Protein AF-A0A850BJJ0-F1 (afdb_monomer)

Mean predicted aligned error: 15.69 Å

Solvent-accessible surface area (backbone atoms only — not comparable to full-atom values): 14796 Å² total; per-residue (Å²): 136,83,90,83,91,86,85,89,81,90,78,84,81,79,76,82,88,73,68,64,68,55,55,54,48,51,52,52,42,46,39,57,31,56,34,57,93,57,35,51,53,42,48,41,36,47,48,54,48,30,56,76,52,70,73,46,56,32,36,38,34,31,29,28,33,33,32,41,42,80,57,24,32,29,34,80,39,42,67,80,48,75,44,66,42,102,82,42,79,92,72,88,53,65,69,51,46,52,38,42,24,52,29,40,44,74,35,54,39,52,59,56,64,56,101,88,40,59,32,33,71,45,98,51,68,41,82,45,70,69,44,32,42,30,35,41,56,80,51,71,69,58,51,60,55,49,73,72,46,95,50,58,33,74,43,45,56,67,98,52,85,47,70,30,88,73,64,60,86,76,70,77,56,69,69,58,44,52,52,48,37,52,49,23,53,51,51,22,58,72,31,53,91,76,36,71,68,61,22,51,50,27,40,48,52,26,31,20,45,42,46,46,54,47,51,52,53,51,53,54,65,67,41,85,85,59,55,68,72,55,46,54,50,52,52,54,52,47,52,55,47,53,50,50,30,37,59,39,19,56,77,73,77,22,65,68,68,79,78,87,129

Radius of gyration: 25.33 Å; Cα contacts (8 Å, |Δi|>4): 355; chains: 1; bounding box: 114×44×51 Å

Foldseek 3Di:
DDDDDDDDDDDPPPDPPPPDVVVVVQLLLCLQQPACVQLVQLLVLLVVVCVVQVNDKKKKWFWKWKQAAPFRQTAPIATPDIGIPPDRDDDDCPSSRVSNRVSSNRGHTAQADDPSGGTHGDPHMDIDGRQIEIEFGQDPVRVVVVVVPPHSYYRYQDNDLQQARDDDVVRDDLVVLVVLLVVLVVQLVVCPPVDPVSNLVSLSSNLNSLSSNLVVLLVVLVDPPDDPVVNVVSVVVSVVSQVVNCVSQVVNVHHHDDDDD

Structure (mmCIF, N/CA/C/O backbone):
data_AF-A0A850BJJ0-F1
#
_entry.id   AF-A0A850BJJ0-F1
#
loop_
_atom_site.group_PDB
_atom_site.id
_atom_site.type_symbol
_atom_site.label_atom_id
_atom_site.label_alt_id
_atom_site.label_comp_id
_atom_site.label_asym_id
_atom_site.label_entity_id
_atom_site.label_seq_id
_atom_site.pdbx_PDB_ins_code
_atom_site.Cartn_x
_atom_site.Cartn_y
_atom_site.Cartn_z
_atom_site.occupancy
_atom_site.B_iso_or_equiv
_atom_site.auth_seq_id
_atom_site.auth_comp_id
_atom_site.auth_asym_id
_atom_site.auth_atom_id
_atom_site.pdbx_PDB_model_num
ATOM 1 N N . MET A 1 1 ? -82.309 29.480 12.210 1.00 36.41 1 MET A N 1
ATOM 2 C CA . MET A 1 1 ? -82.346 28.751 13.496 1.00 36.41 1 MET A CA 1
ATOM 3 C C . MET A 1 1 ? -80.928 28.289 13.823 1.00 36.41 1 MET A C 1
ATOM 5 O O . MET A 1 1 ? -80.338 27.662 12.961 1.00 36.41 1 MET A O 1
ATOM 9 N N . SER A 1 2 ? -80.432 28.672 15.013 1.00 33.62 2 SER A N 1
ATOM 10 C CA . SER A 1 2 ? -79.292 28.138 15.816 1.00 33.62 2 SER A CA 1
ATOM 11 C C . SER A 1 2 ? -77.882 28.074 15.176 1.00 33.62 2 SER A C 1
ATOM 13 O O . SER A 1 2 ? -77.703 27.399 14.176 1.00 33.62 2 SER A O 1
ATOM 15 N N . ARG A 1 3 ? -76.863 28.862 15.604 1.00 39.62 3 ARG A N 1
ATOM 16 C CA . ARG A 1 3 ? -75.940 28.719 16.787 1.00 39.62 3 ARG A CA 1
ATOM 17 C C . ARG A 1 3 ? -75.307 27.309 16.872 1.00 39.62 3 ARG A C 1
ATOM 19 O O . ARG A 1 3 ? -76.068 26.358 16.815 1.00 39.62 3 ARG A O 1
ATOM 26 N N . ALA A 1 4 ? -73.994 27.060 17.015 1.00 37.25 4 ALA A N 1
ATOM 27 C CA . ALA A 1 4 ? -72.893 27.670 17.798 1.00 37.25 4 ALA A CA 1
ATOM 28 C C . ALA A 1 4 ? -71.509 27.214 17.214 1.00 37.25 4 ALA A C 1
ATOM 30 O O . ALA A 1 4 ? -71.454 26.153 16.607 1.00 37.25 4 ALA A O 1
ATOM 31 N N . LEU A 1 5 ? -70.434 28.022 17.145 1.00 43.62 5 LEU A N 1
ATOM 32 C CA . LEU A 1 5 ? -69.403 28.345 18.168 1.00 43.62 5 LEU A CA 1
ATOM 33 C C . LEU A 1 5 ? -68.565 27.139 18.678 1.00 43.62 5 LEU A C 1
ATOM 35 O O . LEU A 1 5 ? -69.093 26.342 19.441 1.00 43.62 5 LEU A O 1
ATOM 39 N N . ALA A 1 6 ? -67.261 27.078 18.334 1.00 42.88 6 ALA A N 1
ATOM 40 C CA . ALA A 1 6 ? -66.116 27.198 19.273 1.00 42.88 6 ALA A CA 1
ATOM 41 C C . ALA A 1 6 ? -64.821 26.411 18.901 1.00 42.88 6 ALA A C 1
ATOM 43 O O . ALA A 1 6 ? -64.826 25.195 18.782 1.00 42.88 6 ALA A O 1
ATOM 44 N N . LEU A 1 7 ? -63.719 27.177 18.843 1.00 39.84 7 LEU A N 1
ATOM 45 C CA . LEU A 1 7 ? -62.369 26.964 19.412 1.00 39.84 7 LEU A CA 1
ATOM 46 C C . LEU A 1 7 ? -61.447 25.772 19.025 1.00 39.84 7 LEU A C 1
ATOM 48 O O . LEU A 1 7 ? -61.628 24.643 19.454 1.00 39.84 7 LEU A O 1
ATOM 52 N N . SER A 1 8 ? -60.316 26.169 18.413 1.00 38.03 8 SER A N 1
ATOM 53 C CA . SER A 1 8 ? -58.918 25.990 18.876 1.00 38.03 8 SER A CA 1
ATOM 54 C C . SER A 1 8 ? -58.261 24.601 18.942 1.00 38.03 8 SER A C 1
ATOM 56 O O . SER A 1 8 ? -58.572 23.813 19.822 1.00 38.03 8 SER A O 1
ATOM 58 N N . ALA A 1 9 ? -57.171 24.421 18.177 1.00 38.38 9 ALA A N 1
ATOM 59 C CA . ALA A 1 9 ? -55.832 24.119 18.719 1.00 38.38 9 ALA A CA 1
ATOM 60 C C . ALA A 1 9 ? -54.756 24.164 17.614 1.00 38.38 9 ALA A C 1
ATOM 62 O O . ALA A 1 9 ? -54.795 23.415 16.642 1.00 38.38 9 ALA A O 1
ATOM 63 N N . VAL A 1 10 ? -53.774 25.048 17.798 1.00 46.28 10 VAL A N 1
ATOM 64 C CA . VAL A 1 10 ? -52.492 25.059 17.085 1.00 46.28 10 VAL A CA 1
ATOM 65 C C . VAL A 1 10 ? -51.628 23.943 17.673 1.00 46.28 10 VAL A C 1
ATOM 67 O O . VAL A 1 10 ? -51.357 23.956 18.871 1.00 46.28 10 VAL A O 1
ATOM 70 N N . ALA A 1 11 ? -51.169 23.006 16.845 1.00 39.94 11 ALA A N 1
ATOM 71 C CA . ALA A 1 11 ? -50.103 22.073 17.197 1.00 39.94 11 ALA A CA 1
ATOM 72 C C . ALA A 1 11 ? -48.906 22.337 16.279 1.00 39.94 11 ALA A C 1
ATOM 74 O O . ALA A 1 11 ? -48.800 21.803 15.176 1.00 39.94 11 ALA A O 1
ATOM 75 N N . SER A 1 12 ? -48.021 23.218 16.739 1.00 41.50 12 SER A N 1
ATOM 76 C CA . SER A 1 12 ? -46.699 23.427 16.162 1.00 41.50 12 SER A CA 1
ATOM 77 C C . SER A 1 12 ? -45.897 22.131 16.287 1.00 41.50 12 SER A C 1
ATOM 79 O O . SER A 1 12 ? -45.424 21.793 17.372 1.00 41.50 12 SER A O 1
ATOM 81 N N . LEU A 1 13 ? -45.735 21.396 15.185 1.00 39.12 13 LEU A N 1
ATOM 82 C CA . LEU A 1 13 ? -44.735 20.336 15.091 1.00 39.12 13 LEU A CA 1
ATOM 83 C C . LEU A 1 13 ? -43.344 20.981 15.085 1.00 39.12 13 LEU A C 1
ATOM 85 O O . LEU A 1 13 ? -42.816 21.375 14.047 1.00 39.12 13 LEU A O 1
ATOM 89 N N . ALA A 1 14 ? -42.753 21.090 16.272 1.00 41.06 14 ALA A N 1
ATOM 90 C CA . ALA A 1 14 ? -41.321 21.270 16.431 1.00 41.06 14 ALA A CA 1
ATOM 91 C C . ALA A 1 14 ? -40.624 19.976 15.980 1.00 41.06 14 ALA A C 1
ATOM 93 O O . ALA A 1 14 ? -40.508 19.010 16.733 1.00 41.06 14 ALA A O 1
ATOM 94 N N . VAL A 1 15 ? -40.196 19.940 14.719 1.00 40.19 15 VAL A N 1
ATOM 95 C CA . VAL A 1 15 ? -39.332 18.880 14.197 1.00 40.19 15 VAL A CA 1
ATOM 96 C C . VAL A 1 15 ? -37.926 19.119 14.746 1.00 40.19 15 VAL A C 1
ATOM 98 O O . VAL A 1 15 ? -37.241 20.060 14.354 1.00 40.19 15 VAL A O 1
ATOM 101 N N . LEU A 1 16 ? -37.510 18.270 15.687 1.00 39.28 16 LEU A N 1
ATOM 102 C CA . LEU A 1 16 ? -36.152 18.190 16.226 1.00 39.28 16 LEU A CA 1
ATOM 103 C C . LEU A 1 16 ? -35.160 17.794 15.117 1.00 39.28 16 LEU A C 1
ATOM 105 O O . LEU A 1 16 ? -34.856 16.622 14.905 1.00 39.28 16 LEU A O 1
ATOM 109 N N . SER A 1 17 ? -34.619 18.782 14.414 1.00 37.34 17 SER A N 1
ATOM 110 C CA . SER A 1 17 ? -33.543 18.630 13.432 1.00 37.34 17 SER A CA 1
ATOM 111 C C . SER A 1 17 ? -32.162 18.578 14.107 1.00 37.34 17 SER A C 1
ATOM 113 O O . SER A 1 17 ? -31.327 19.447 13.874 1.00 37.34 17 SER A O 1
ATOM 115 N N . ILE A 1 18 ? -31.916 17.579 14.966 1.00 43.56 18 ILE A N 1
ATOM 116 C CA . ILE A 1 18 ? -30.620 17.414 15.671 1.00 43.56 18 ILE A CA 1
ATOM 117 C C . ILE A 1 18 ? -29.794 16.217 15.132 1.00 43.56 18 ILE A C 1
ATOM 119 O O . ILE A 1 18 ? -28.596 16.128 15.378 1.00 43.56 18 ILE A O 1
ATOM 123 N N . GLY A 1 19 ? -30.368 15.317 14.322 1.00 47.91 19 GLY A N 1
ATOM 124 C CA . GLY A 1 19 ? -29.720 14.029 14.001 1.00 47.91 19 GLY A CA 1
ATOM 125 C C . GLY A 1 19 ? -28.942 13.900 12.680 1.00 47.91 19 GLY A C 1
ATOM 126 O O . GLY A 1 19 ? -28.116 13.002 12.563 1.00 47.91 19 GLY A O 1
ATOM 127 N N . CYS A 1 20 ? -29.186 14.740 11.669 1.00 49.69 20 CYS A N 1
ATOM 128 C CA . CYS A 1 20 ? -28.624 14.503 10.322 1.00 49.69 20 CYS A CA 1
ATOM 129 C C . CYS A 1 20 ? -27.270 15.192 10.087 1.00 49.69 20 CYS A C 1
ATOM 131 O O . CYS A 1 20 ? -26.387 14.629 9.440 1.00 49.69 20 CYS A O 1
ATOM 133 N N . ALA A 1 21 ? -27.076 16.391 10.644 1.00 48.62 21 ALA A N 1
ATOM 134 C CA . ALA A 1 21 ? -25.832 17.146 10.480 1.00 48.62 21 ALA A CA 1
ATOM 135 C C . ALA A 1 21 ? -24.646 16.485 11.211 1.00 48.62 21 ALA A C 1
ATOM 137 O O . ALA A 1 21 ? -23.512 16.533 10.730 1.00 48.62 21 ALA A O 1
ATOM 138 N N . SER A 1 22 ? -24.907 15.820 12.343 1.00 62.25 22 SER A N 1
ATOM 139 C CA . SER A 1 22 ? -23.890 15.096 13.115 1.00 62.25 22 SER A CA 1
ATOM 140 C C . SER A 1 22 ? -23.390 13.855 12.374 1.00 62.25 22 SER A C 1
ATOM 142 O O . SER A 1 22 ? -22.184 13.656 12.278 1.00 62.25 22 SER A O 1
ATOM 144 N N . GLN A 1 23 ? -24.282 13.071 11.762 1.00 66.69 23 GLN A N 1
ATOM 145 C CA . GLN A 1 23 ? -23.903 11.882 10.990 1.00 66.69 23 GLN A CA 1
ATOM 146 C C . GLN A 1 23 ? -23.096 12.228 9.732 1.00 66.69 23 GLN A C 1
ATOM 148 O O . GLN A 1 23 ? -22.100 11.570 9.441 1.00 66.69 23 GLN A O 1
ATOM 153 N N . GLN A 1 24 ? -23.471 13.293 9.015 1.00 66.12 24 GLN A N 1
ATOM 154 C CA . GLN A 1 24 ? -22.705 13.779 7.861 1.00 66.12 24 GLN A CA 1
ATOM 155 C C . GLN A 1 24 ? -21.314 14.287 8.261 1.00 66.12 24 GLN A C 1
ATOM 157 O O . GLN A 1 24 ? -20.337 14.047 7.553 1.00 66.12 24 GLN A O 1
ATOM 162 N N . THR A 1 25 ? -21.216 14.955 9.413 1.00 69.19 25 THR A N 1
ATOM 163 C CA . THR A 1 25 ? -19.937 15.417 9.967 1.00 69.19 25 THR A CA 1
ATOM 164 C C . THR A 1 25 ? -19.043 14.233 10.335 1.00 69.19 25 THR A C 1
ATOM 166 O O . THR A 1 25 ? -17.908 14.174 9.873 1.00 69.19 25 THR A O 1
ATOM 169 N N . ILE A 1 26 ? -19.577 13.237 11.050 1.00 79.38 26 ILE A N 1
ATOM 170 C CA . ILE A 1 26 ? -18.851 12.009 11.411 1.00 79.38 26 ILE A CA 1
ATOM 171 C C . ILE A 1 26 ? -18.363 11.265 10.161 1.00 79.38 26 ILE A C 1
ATOM 173 O O . ILE A 1 26 ? -17.208 10.850 10.108 1.00 79.38 26 ILE A O 1
ATOM 177 N N . ALA A 1 27 ? -19.207 11.126 9.134 1.00 71.19 27 ALA A N 1
ATOM 178 C CA . ALA A 1 27 ? -18.826 10.471 7.884 1.00 71.19 27 ALA A CA 1
ATOM 179 C C . ALA A 1 27 ? -17.680 11.208 7.171 1.00 71.19 27 ALA A C 1
ATOM 181 O O . ALA A 1 27 ? -16.719 10.581 6.723 1.00 71.19 27 ALA A O 1
ATOM 182 N N . ARG A 1 28 ? -17.748 12.543 7.101 1.00 68.69 28 ARG A N 1
ATOM 183 C CA . ARG A 1 28 ? -16.688 13.378 6.520 1.00 68.69 28 ARG A CA 1
ATOM 184 C C . ARG A 1 28 ? -15.379 13.258 7.299 1.00 68.69 28 ARG A C 1
ATOM 186 O O . ARG A 1 28 ? -14.311 13.170 6.695 1.00 68.69 28 ARG A O 1
ATOM 193 N N . ASP A 1 29 ? -15.449 13.269 8.622 1.00 72.00 29 ASP A N 1
ATOM 194 C CA . ASP A 1 29 ? -14.265 13.212 9.476 1.00 72.00 29 ASP A CA 1
ATOM 195 C C . ASP A 1 29 ? -13.608 11.825 9.403 1.00 72.00 29 ASP A C 1
ATOM 197 O O . ASP A 1 29 ? -12.386 11.729 9.283 1.00 72.00 29 ASP A O 1
ATOM 201 N N . LEU A 1 30 ? -14.413 10.758 9.325 1.00 78.25 30 LEU A N 1
ATOM 202 C CA . LEU A 1 30 ? -13.938 9.401 9.059 1.00 78.25 30 LEU A CA 1
ATOM 203 C C . LEU A 1 30 ? -13.229 9.301 7.703 1.00 78.25 30 LEU A C 1
ATOM 205 O O . LEU A 1 30 ? -12.127 8.768 7.630 1.00 78.25 30 LEU A O 1
ATOM 209 N N . VAL A 1 31 ? -13.820 9.842 6.632 1.00 70.25 31 VAL A N 1
ATOM 210 C CA . VAL A 1 31 ? -13.185 9.904 5.300 1.00 70.25 31 VAL A CA 1
ATOM 211 C C . VAL A 1 31 ? -11.843 10.635 5.351 1.00 70.25 31 VAL A C 1
ATOM 213 O O . VAL A 1 31 ? -10.855 10.188 4.769 1.00 70.25 31 VAL A O 1
ATOM 216 N N . ASN A 1 32 ? -11.776 11.744 6.085 1.00 64.50 32 ASN A N 1
ATOM 217 C CA . ASN A 1 32 ? -10.543 12.508 6.225 1.00 64.50 32 ASN A CA 1
ATOM 218 C C . ASN A 1 32 ? -9.461 11.784 7.032 1.00 64.50 32 ASN A C 1
ATOM 220 O O . ASN A 1 32 ? -8.280 12.022 6.778 1.00 64.50 32 ASN A O 1
ATOM 224 N N . ALA A 1 33 ? -9.838 10.928 7.978 1.00 70.31 33 ALA A N 1
ATOM 225 C CA . ALA A 1 33 ? -8.898 10.135 8.761 1.00 70.31 33 ALA A CA 1
ATOM 226 C C . ALA A 1 33 ? -8.471 8.843 8.047 1.00 70.31 33 ALA A C 1
ATOM 228 O O . ALA A 1 33 ? -7.318 8.437 8.157 1.00 70.31 33 ALA A O 1
ATOM 229 N N . ALA A 1 34 ? -9.352 8.236 7.251 1.00 70.19 34 ALA A N 1
ATOM 230 C CA . ALA A 1 34 ? -9.123 6.998 6.503 1.00 70.19 34 ALA A CA 1
ATOM 231 C C . ALA A 1 34 ? -8.418 7.226 5.146 1.00 70.19 34 ALA A C 1
ATOM 233 O O . ALA A 1 34 ? -8.699 6.562 4.150 1.00 70.19 34 ALA A O 1
ATOM 234 N N . ARG A 1 35 ? -7.493 8.190 5.085 1.00 65.75 35 ARG A N 1
ATOM 235 C CA . ARG A 1 35 ? -6.699 8.478 3.877 1.00 65.75 35 ARG A CA 1
ATOM 236 C C . ARG A 1 35 ? -5.787 7.294 3.526 1.00 65.75 35 ARG A C 1
ATOM 238 O O . ARG A 1 35 ? -5.383 6.571 4.433 1.00 65.75 35 ARG A O 1
ATOM 245 N N . PRO A 1 36 ? -5.349 7.146 2.260 1.00 66.06 36 PRO A N 1
ATOM 246 C CA . PRO A 1 36 ? -4.456 6.053 1.856 1.00 66.06 36 PRO A CA 1
ATOM 247 C C . PRO A 1 36 ? -3.206 5.910 2.742 1.00 66.06 36 PRO A C 1
ATOM 249 O O . PRO A 1 36 ? -2.836 4.808 3.127 1.00 66.06 36 PRO A O 1
ATOM 252 N N . SER A 1 37 ? -2.599 7.029 3.156 1.00 59.34 37 SER A N 1
ATOM 253 C CA . SER A 1 37 ? -1.435 7.054 4.058 1.00 59.34 37 SER A CA 1
ATOM 254 C C . SER A 1 37 ? -1.712 6.547 5.482 1.00 59.34 37 SER A C 1
ATOM 256 O O . SER A 1 37 ? -0.775 6.356 6.253 1.00 59.34 37 SER A O 1
ATOM 258 N N . ARG A 1 38 ? -2.983 6.356 5.847 1.00 70.50 38 ARG A N 1
ATOM 259 C CA . ARG A 1 38 ? -3.462 5.824 7.133 1.00 70.50 38 ARG A CA 1
ATOM 260 C C . ARG A 1 38 ? -4.053 4.426 7.017 1.00 70.50 38 ARG A C 1
ATOM 262 O O . ARG A 1 38 ? -4.403 3.845 8.035 1.00 70.50 38 ARG A O 1
ATOM 269 N N . LEU A 1 39 ? -4.138 3.894 5.798 1.00 75.12 39 LEU A N 1
ATOM 270 C CA . LEU A 1 39 ? -4.611 2.546 5.499 1.00 75.12 39 LEU A CA 1
ATOM 271 C C . LEU A 1 39 ? -3.524 1.726 4.772 1.00 75.12 39 LEU A C 1
ATOM 273 O O . LEU A 1 39 ? -3.817 1.123 3.737 1.00 75.12 39 LEU A O 1
ATOM 277 N N . PRO A 1 40 ? -2.266 1.695 5.259 1.00 69.56 40 PRO A N 1
ATOM 278 C CA . PRO A 1 40 ? -1.157 1.089 4.520 1.00 69.56 40 PRO A CA 1
ATOM 279 C C . PRO A 1 40 ? -1.382 -0.399 4.229 1.00 69.56 40 PRO A C 1
ATOM 281 O O . PRO A 1 40 ? -1.059 -0.858 3.140 1.00 69.56 40 PRO A O 1
ATOM 284 N N . LEU A 1 41 ? -2.010 -1.135 5.151 1.00 77.06 41 LEU A N 1
ATOM 285 C CA . LEU A 1 41 ? -2.313 -2.557 4.971 1.00 77.06 41 LEU A CA 1
ATOM 286 C C . LEU A 1 41 ? -3.347 -2.791 3.859 1.00 77.06 41 LEU A C 1
ATOM 288 O O . LEU A 1 41 ? -3.210 -3.712 3.058 1.00 77.06 41 LEU A O 1
ATOM 292 N N . VAL A 1 42 ? -4.358 -1.921 3.757 1.00 81.81 42 VAL A N 1
ATOM 293 C CA . VAL A 1 42 ? -5.379 -2.001 2.699 1.00 81.81 42 VAL A CA 1
ATOM 294 C C . VAL A 1 42 ? -4.770 -1.645 1.342 1.00 81.81 42 VAL A C 1
ATOM 296 O O . VAL A 1 42 ? -5.088 -2.275 0.334 1.00 81.81 42 VAL A O 1
ATOM 299 N N . VAL A 1 43 ? -3.858 -0.668 1.315 1.00 74.94 43 VAL A N 1
ATOM 300 C CA . VAL A 1 43 ? -3.074 -0.340 0.117 1.00 74.94 43 VAL A CA 1
ATOM 301 C C . VAL A 1 43 ? -2.195 -1.525 -0.293 1.00 74.94 43 VAL A C 1
ATOM 303 O O . VAL A 1 43 ? -2.186 -1.872 -1.467 1.00 74.94 43 VAL A O 1
ATOM 306 N N . ALA A 1 44 ? -1.543 -2.213 0.647 1.00 69.56 44 ALA A N 1
ATOM 307 C CA . ALA A 1 44 ? -0.740 -3.398 0.344 1.00 69.56 44 ALA A CA 1
ATOM 308 C C . ALA A 1 44 ? -1.582 -4.549 -0.240 1.00 69.56 44 ALA A C 1
ATOM 310 O O . ALA A 1 44 ? -1.143 -5.232 -1.166 1.00 69.56 44 ALA A O 1
ATOM 311 N N . CYS A 1 45 ? -2.810 -4.752 0.253 1.00 81.69 45 CYS A N 1
ATOM 312 C CA . CYS A 1 45 ? -3.753 -5.698 -0.352 1.00 81.69 45 CYS A CA 1
ATOM 313 C C . CYS A 1 45 ? -4.070 -5.340 -1.803 1.00 81.69 45 CYS A C 1
ATOM 315 O O . CYS A 1 45 ? -4.101 -6.218 -2.663 1.00 81.69 45 CYS A O 1
ATOM 317 N N . TRP A 1 46 ? -4.291 -4.051 -2.069 1.00 81.25 46 TRP A N 1
ATOM 318 C CA . TRP A 1 46 ? -4.547 -3.566 -3.415 1.00 81.25 46 TRP A CA 1
ATOM 319 C C . TRP A 1 46 ? -3.349 -3.757 -4.337 1.00 81.25 46 TRP A C 1
ATOM 321 O O . TRP A 1 46 ? -3.511 -4.257 -5.439 1.00 81.25 46 TRP A O 1
ATOM 331 N N . GLU A 1 47 ? -2.147 -3.408 -3.890 1.00 70.06 47 GLU A N 1
ATOM 332 C CA . GLU A 1 47 ? -0.933 -3.529 -4.698 1.00 70.06 47 GLU A CA 1
ATOM 333 C C . GLU A 1 47 ? -0.657 -4.993 -5.086 1.00 70.06 47 GLU A C 1
ATOM 335 O O . GLU A 1 47 ? -0.349 -5.263 -6.247 1.00 70.06 47 GLU A O 1
ATOM 340 N N . LYS A 1 48 ? -0.867 -5.943 -4.160 1.00 73.44 48 LYS A N 1
ATOM 341 C CA . LYS A 1 48 ? -0.777 -7.388 -4.442 1.00 73.44 48 LYS A CA 1
ATOM 342 C C . LYS A 1 48 ? -1.796 -7.841 -5.486 1.00 73.44 48 LYS A C 1
ATOM 344 O O . LYS A 1 48 ? -1.437 -8.575 -6.405 1.00 73.44 48 LYS A O 1
ATOM 349 N N . GLU A 1 49 ? -3.051 -7.415 -5.351 1.00 80.75 49 GLU A N 1
ATOM 350 C CA . GLU A 1 49 ? -4.093 -7.752 -6.327 1.00 80.75 49 GLU A CA 1
ATOM 351 C C . GLU A 1 49 ? -3.791 -7.125 -7.690 1.00 80.75 49 GLU A C 1
ATOM 353 O O . GLU A 1 49 ? -3.847 -7.799 -8.714 1.00 80.75 49 GLU A O 1
ATOM 358 N N . PHE A 1 50 ? -3.390 -5.857 -7.705 1.00 75.12 50 PHE A N 1
ATOM 359 C CA . PHE A 1 50 ? -3.066 -5.120 -8.918 1.00 75.12 50 PHE A CA 1
ATOM 360 C C . PHE A 1 50 ? -1.895 -5.756 -9.674 1.00 75.12 50 PHE A C 1
ATOM 362 O O . PHE A 1 50 ? -1.957 -5.903 -10.894 1.00 75.12 50 PHE A O 1
ATOM 369 N N . GLU A 1 51 ? -0.847 -6.197 -8.972 1.00 67.38 51 GLU A N 1
ATOM 370 C CA . GLU A 1 51 ? 0.252 -6.956 -9.574 1.00 67.38 51 GLU A CA 1
ATOM 371 C C . GLU A 1 51 ? -0.227 -8.307 -10.118 1.00 67.38 51 GLU A C 1
ATOM 373 O O . GLU A 1 51 ? 0.061 -8.644 -11.272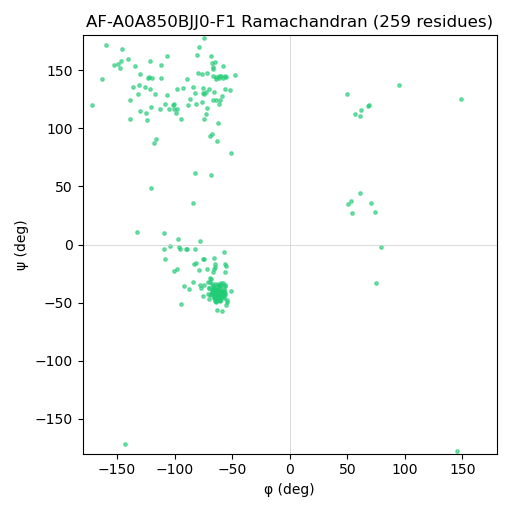 1.00 67.38 51 GLU A O 1
ATOM 378 N N . ALA A 1 52 ? -1.000 -9.058 -9.328 1.00 73.31 52 ALA A N 1
ATOM 379 C CA . ALA A 1 52 ? -1.551 -10.342 -9.747 1.00 73.31 52 ALA A CA 1
ATOM 380 C C . ALA A 1 52 ? -2.449 -10.198 -10.986 1.00 73.31 52 ALA A C 1
ATOM 382 O O . ALA A 1 52 ? -2.480 -11.106 -11.823 1.00 73.31 52 ALA A O 1
ATOM 383 N N . ALA A 1 53 ? -3.146 -9.068 -11.122 1.00 71.00 53 ALA A N 1
ATOM 384 C CA . ALA A 1 53 ? -3.990 -8.685 -12.250 1.00 71.00 53 ALA A CA 1
ATOM 385 C C . ALA A 1 53 ? -3.213 -8.169 -13.476 1.00 71.00 53 ALA A C 1
ATOM 387 O O . ALA A 1 53 ? -3.821 -7.792 -14.474 1.00 71.00 53 ALA A O 1
ATOM 388 N N . GLY A 1 54 ? -1.876 -8.164 -13.446 1.00 63.47 54 GLY A N 1
ATOM 389 C CA . GLY A 1 54 ? -1.071 -7.664 -14.561 1.00 63.47 54 GLY A CA 1
ATOM 390 C C . GLY A 1 54 ? -1.083 -6.137 -14.676 1.00 63.47 54 GLY A C 1
ATOM 391 O O . GLY A 1 54 ? -0.856 -5.596 -15.760 1.00 63.47 54 GLY A O 1
ATOM 392 N N . PHE A 1 55 ? -1.282 -5.435 -13.556 1.00 62.12 55 PHE A N 1
ATOM 393 C CA . PHE A 1 55 ? -1.368 -3.973 -13.470 1.00 62.12 55 PHE A CA 1
ATOM 394 C C . PHE A 1 55 ? -2.532 -3.430 -14.301 1.00 62.12 55 PHE A C 1
ATOM 396 O O . PHE A 1 55 ? -2.379 -2.483 -15.083 1.00 62.12 55 PHE A O 1
ATOM 403 N N . GLN A 1 56 ? -3.674 -4.102 -14.177 1.00 62.84 56 GLN A N 1
ATOM 404 C CA . GLN A 1 56 ? -4.941 -3.773 -14.811 1.00 62.84 56 GLN A CA 1
ATOM 405 C C . GLN A 1 56 ? -6.084 -4.032 -13.830 1.00 62.84 56 GLN A C 1
ATOM 407 O O . GLN A 1 56 ? -5.937 -4.796 -12.879 1.00 62.84 56 GLN 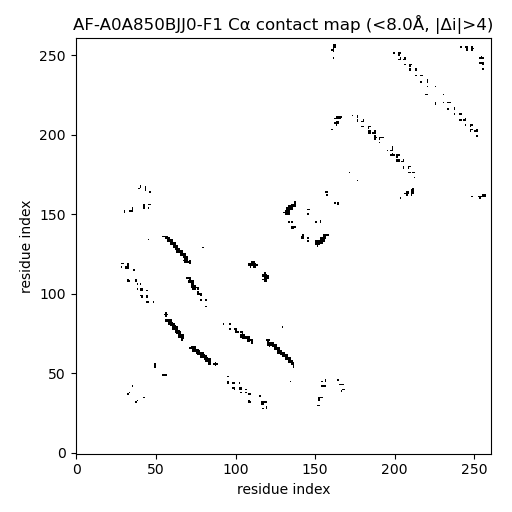A O 1
ATOM 412 N N . GLY A 1 57 ? -7.227 -3.407 -14.101 1.00 68.31 57 GLY A N 1
ATOM 413 C CA . GLY A 1 57 ? -8.423 -3.509 -13.276 1.00 68.31 57 GLY A CA 1
ATOM 414 C C . GLY A 1 57 ? -8.515 -2.367 -12.272 1.00 68.31 57 GLY A C 1
ATOM 415 O O . GLY A 1 57 ? -7.533 -1.976 -11.652 1.00 68.31 57 GLY A O 1
ATOM 416 N N . GLU A 1 58 ? -9.714 -1.815 -12.135 1.00 76.06 58 GLU A N 1
ATOM 417 C CA . GLU A 1 58 ? -10.105 -1.029 -10.970 1.00 76.06 58 GLU A CA 1
ATOM 418 C C . GLU A 1 58 ? -11.156 -1.835 -10.214 1.00 76.06 58 GLU A C 1
ATOM 420 O O . GLU A 1 58 ? -11.886 -2.622 -10.818 1.00 76.06 58 GLU A O 1
ATOM 425 N N . HIS A 1 59 ? -11.294 -1.609 -8.914 1.00 83.44 59 HIS A N 1
ATOM 426 C CA . HIS A 1 59 ? -12.340 -2.250 -8.128 1.00 83.44 59 HIS A CA 1
ATOM 427 C C . HIS A 1 59 ? -13.035 -1.252 -7.218 1.00 83.44 59 HIS A C 1
ATOM 429 O O . HIS A 1 59 ? -12.457 -0.266 -6.780 1.00 83.44 59 HIS A O 1
ATOM 435 N N . THR A 1 60 ? -14.287 -1.516 -6.872 1.00 85.44 60 THR A N 1
ATOM 436 C CA . THR A 1 60 ? -14.944 -0.857 -5.745 1.00 85.44 60 THR A CA 1
ATOM 437 C C . THR A 1 60 ? -15.379 -1.906 -4.743 1.00 85.44 60 THR A C 1
ATOM 439 O O . THR A 1 60 ? -16.201 -2.758 -5.065 1.00 85.44 60 THR A O 1
ATOM 442 N N . ALA A 1 61 ? -14.840 -1.839 -3.528 1.00 89.25 61 ALA A N 1
ATOM 443 C CA . ALA A 1 61 ? -15.267 -2.686 -2.426 1.00 89.25 61 ALA A CA 1
ATOM 444 C C . ALA A 1 61 ? -16.255 -1.945 -1.522 1.00 89.25 61 ALA A C 1
ATOM 446 O O . ALA A 1 61 ? -16.021 -0.799 -1.127 1.00 89.25 61 ALA A O 1
ATOM 447 N N . ALA A 1 62 ? -17.342 -2.622 -1.163 1.00 91.56 62 ALA A N 1
ATOM 448 C CA . ALA A 1 62 ? -18.287 -2.170 -0.151 1.00 91.56 62 ALA A CA 1
ATOM 449 C C . ALA A 1 62 ? -18.018 -2.903 1.165 1.00 91.56 62 ALA A C 1
ATOM 451 O O . ALA A 1 62 ? -18.170 -4.126 1.244 1.00 91.56 62 ALA A O 1
ATOM 452 N N . VAL A 1 63 ? -17.643 -2.166 2.208 1.00 93.62 63 VAL A N 1
ATOM 453 C CA . VAL A 1 63 ? -17.169 -2.724 3.480 1.00 93.62 63 VAL A CA 1
ATOM 454 C C . VAL A 1 63 ? -18.012 -2.228 4.650 1.00 93.62 63 VAL A C 1
ATOM 456 O O . VAL A 1 63 ? -18.454 -1.085 4.681 1.00 93.62 63 VAL A O 1
ATOM 459 N N . SER A 1 64 ? -18.256 -3.088 5.629 1.00 94.88 64 SER A N 1
ATOM 460 C CA . SER A 1 64 ? -18.846 -2.716 6.918 1.00 94.88 64 SER A CA 1
ATOM 461 C C . SER A 1 64 ? -17.882 -3.068 8.040 1.00 94.88 64 SER A C 1
ATOM 463 O O . SER A 1 64 ? -17.206 -4.084 7.940 1.00 94.88 64 SER A O 1
ATOM 465 N N . PHE A 1 65 ? -17.810 -2.256 9.087 1.00 96.31 65 PHE A N 1
ATOM 466 C CA . PHE A 1 65 ? -16.922 -2.471 10.231 1.00 96.31 65 PHE A CA 1
ATOM 467 C C . PHE A 1 65 ? -17.409 -1.681 11.448 1.00 96.31 65 PHE A C 1
ATOM 469 O O . PHE A 1 65 ? -18.317 -0.857 11.347 1.00 96.31 65 PHE A O 1
ATOM 476 N N . GLU A 1 66 ? -16.797 -1.920 12.599 1.00 95.94 66 GLU A N 1
ATOM 477 C CA . GLU A 1 66 ? -16.989 -1.133 13.815 1.00 95.94 66 GLU A CA 1
ATOM 478 C C . GLU A 1 66 ? -15.711 -0.368 14.148 1.00 95.94 66 GLU A C 1
ATOM 480 O O . GLU A 1 66 ? -14.611 -0.882 13.950 1.00 95.94 66 GLU A O 1
ATOM 485 N N . ILE A 1 67 ? -15.858 0.850 14.663 1.00 95.00 67 ILE A N 1
ATOM 486 C CA . ILE A 1 67 ? -14.762 1.636 15.225 1.00 95.00 67 ILE A CA 1
ATOM 487 C C . ILE A 1 67 ? -14.945 1.675 16.736 1.00 95.00 67 ILE A C 1
ATOM 489 O O . ILE A 1 67 ? -15.970 2.148 17.226 1.00 95.00 67 ILE A O 1
ATOM 493 N N . GLU A 1 68 ? -13.951 1.178 17.460 1.00 95.31 68 GLU A N 1
ATOM 494 C CA . GLU A 1 68 ? -13.915 1.204 18.917 1.00 95.31 68 GLU A CA 1
ATOM 495 C C . GLU A 1 68 ? -13.710 2.632 19.439 1.00 95.31 68 GLU A C 1
ATOM 497 O O . GLU A 1 68 ? -12.847 3.382 18.966 1.00 95.31 68 GLU A O 1
ATOM 502 N N . SER A 1 69 ? -14.508 3.011 20.434 1.00 92.38 69 SER A N 1
ATOM 503 C CA . SER A 1 69 ? -14.396 4.305 21.099 1.00 92.38 69 SER A CA 1
ATOM 504 C C . SER A 1 69 ? -13.066 4.464 21.841 1.00 92.38 69 SER A C 1
ATOM 506 O O . SER A 1 69 ? -12.498 3.522 22.387 1.00 92.38 69 SER A O 1
ATOM 508 N N . GLY A 1 70 ? -12.530 5.686 21.842 1.00 87.25 70 GLY A N 1
ATOM 509 C CA . GLY A 1 70 ? -11.272 6.029 22.515 1.00 87.25 70 GLY A CA 1
ATOM 510 C C . GLY A 1 70 ? -9.987 5.545 21.825 1.00 87.25 70 GLY A C 1
ATOM 511 O O . GLY A 1 70 ? -8.988 6.261 21.879 1.00 87.25 70 GLY A O 1
ATOM 512 N N . THR A 1 71 ? -9.996 4.391 21.149 1.00 89.88 71 THR A N 1
ATOM 513 C CA . THR A 1 71 ? -8.821 3.845 20.435 1.00 89.88 71 THR A CA 1
ATOM 514 C C . THR A 1 71 ? -8.868 4.088 18.930 1.00 89.88 71 THR A C 1
ATOM 516 O O . THR A 1 71 ? -7.827 4.064 18.273 1.00 89.88 71 THR A O 1
ATOM 519 N N . SER A 1 72 ? -10.068 4.295 18.379 1.00 91.88 72 SER A N 1
ATOM 520 C CA . SER A 1 72 ? -10.324 4.367 16.939 1.00 91.88 72 SER A CA 1
ATOM 521 C C . SER A 1 72 ? -9.822 3.148 16.162 1.00 91.88 72 SER A C 1
ATOM 523 O O . SER A 1 72 ? -9.512 3.235 14.968 1.00 91.88 72 SER A O 1
ATOM 525 N N . LYS A 1 73 ? -9.750 1.999 16.844 1.00 95.31 73 LYS A N 1
ATOM 526 C CA . LYS A 1 73 ? -9.427 0.710 16.242 1.00 95.31 73 LYS A CA 1
ATOM 527 C C . LYS A 1 73 ? -10.603 0.215 15.412 1.00 95.31 73 LYS A C 1
ATOM 529 O O . LYS A 1 73 ? -11.738 0.194 15.888 1.00 95.31 73 LYS A O 1
ATOM 534 N N . ILE A 1 74 ? -10.325 -0.205 14.183 1.00 95.31 74 ILE A N 1
ATOM 535 C CA . ILE A 1 74 ? -11.306 -0.842 13.309 1.00 95.31 74 ILE A CA 1
ATOM 536 C C . ILE A 1 74 ? -11.376 -2.336 13.653 1.00 95.31 74 ILE A C 1
ATOM 538 O O . ILE A 1 74 ? -10.356 -2.995 13.850 1.00 95.31 74 ILE A O 1
ATOM 542 N N . ARG A 1 75 ? -12.590 -2.881 13.742 1.00 95.38 75 ARG A N 1
ATOM 543 C CA . ARG A 1 75 ? -12.847 -4.297 14.038 1.00 95.38 75 ARG A CA 1
ATOM 544 C C . ARG A 1 75 ? -14.083 -4.812 13.302 1.00 95.38 75 ARG A C 1
ATOM 546 O O . ARG A 1 75 ? -14.874 -4.032 12.772 1.00 95.38 75 ARG A O 1
ATOM 553 N N . ALA A 1 76 ? -14.259 -6.133 13.304 1.00 96.06 76 ALA A N 1
ATOM 554 C CA . ALA A 1 76 ? -15.372 -6.825 12.652 1.00 96.06 76 ALA A CA 1
ATOM 555 C C . ALA A 1 76 ? -15.574 -6.411 11.177 1.00 96.06 76 ALA A C 1
ATOM 557 O O . ALA A 1 76 ? -16.704 -6.329 10.689 1.00 96.06 76 ALA A O 1
ATOM 558 N N . ALA A 1 77 ? -14.476 -6.128 10.468 1.00 96.56 77 ALA A N 1
ATOM 559 C CA . ALA A 1 77 ? -14.520 -5.715 9.078 1.00 96.56 77 ALA A CA 1
ATOM 560 C C . ALA A 1 77 ? -15.041 -6.841 8.178 1.00 96.56 77 ALA A C 1
ATOM 562 O O . ALA A 1 77 ? -14.584 -7.984 8.247 1.00 96.56 77 ALA A O 1
ATOM 563 N N . LYS A 1 78 ? -16.002 -6.501 7.319 1.00 97.50 78 LYS A N 1
ATOM 564 C CA . LYS A 1 78 ? -16.627 -7.415 6.369 1.00 97.50 78 LYS A CA 1
ATOM 565 C C . LYS A 1 78 ? -16.831 -6.752 5.021 1.00 97.50 78 LYS A C 1
ATOM 567 O O . LYS A 1 78 ? -17.516 -5.734 4.917 1.00 97.50 78 LYS A O 1
ATOM 572 N N . VAL A 1 79 ? -16.296 -7.369 3.977 1.00 96.12 79 VAL A N 1
ATOM 573 C CA . VAL A 1 79 ? -16.500 -6.946 2.595 1.00 96.12 79 VAL A CA 1
ATOM 574 C C . VAL A 1 79 ? -17.762 -7.629 2.065 1.00 96.12 79 VAL A C 1
ATOM 576 O O . VAL A 1 79 ? -17.883 -8.856 2.033 1.00 96.12 79 VAL A O 1
ATOM 579 N N . SER A 1 80 ? -18.733 -6.819 1.664 1.00 92.75 80 SER A N 1
ATOM 580 C CA . SER A 1 80 ? -20.023 -7.273 1.135 1.00 92.75 80 SER A CA 1
ATOM 581 C C . SER A 1 80 ? -19.981 -7.519 -0.374 1.00 92.75 80 SER A C 1
ATOM 583 O O . SER A 1 80 ? -20.522 -8.520 -0.835 1.00 92.75 80 SER A O 1
ATOM 585 N N . SER A 1 81 ? -19.267 -6.679 -1.124 1.00 91.94 81 SER A N 1
ATOM 586 C CA . SER A 1 81 ? -19.048 -6.839 -2.563 1.00 91.94 81 SER A CA 1
ATOM 587 C C . SER A 1 81 ? -17.698 -6.262 -2.984 1.00 91.94 81 SER A C 1
ATOM 589 O O . SER A 1 81 ? -17.159 -5.379 -2.312 1.00 91.94 81 SER A O 1
ATOM 591 N N . ILE A 1 82 ? -17.169 -6.776 -4.097 1.00 90.19 82 ILE A N 1
ATOM 592 C CA . ILE A 1 82 ? -16.069 -6.181 -4.859 1.00 90.19 82 ILE A CA 1
ATOM 593 C C . ILE A 1 82 ? -16.518 -6.149 -6.316 1.00 90.19 82 ILE A C 1
ATOM 595 O O . ILE A 1 82 ? -16.742 -7.192 -6.922 1.00 90.19 82 ILE A O 1
ATOM 599 N N . GLU A 1 83 ? -16.682 -4.949 -6.857 1.00 86.44 83 GLU A N 1
ATOM 600 C CA . GLU A 1 83 ? -17.130 -4.725 -8.229 1.00 86.44 83 GLU A CA 1
ATOM 601 C C . GLU A 1 83 ? -15.933 -4.303 -9.086 1.00 86.44 83 GLU A C 1
ATOM 603 O O . GLU A 1 83 ? -15.352 -3.254 -8.798 1.00 86.44 83 GLU A O 1
ATOM 608 N N . PRO A 1 84 ? -15.529 -5.079 -10.106 1.00 78.62 84 PRO A N 1
ATOM 609 C CA . PRO A 1 84 ? -14.528 -4.628 -11.066 1.00 78.62 84 PRO A CA 1
ATOM 610 C C . PRO A 1 84 ? -15.044 -3.460 -11.925 1.00 78.62 84 PRO A C 1
ATOM 612 O O . PRO A 1 84 ? -16.245 -3.340 -12.183 1.00 78.62 84 PRO A O 1
ATOM 615 N N . SER A 1 85 ? -14.143 -2.605 -12.412 1.00 68.94 85 SER A N 1
ATOM 616 C CA . SER A 1 85 ? -14.450 -1.684 -13.511 1.00 68.94 85 SER A CA 1
ATOM 617 C C . SER A 1 85 ? -14.649 -2.444 -14.822 1.00 68.94 85 SER A C 1
ATOM 619 O O . SER A 1 85 ? -14.281 -3.611 -14.944 1.00 68.94 85 SER A O 1
ATOM 621 N N . ARG A 1 86 ? -15.280 -1.775 -15.797 1.00 59.91 86 ARG A N 1
ATOM 622 C CA . ARG A 1 86 ? -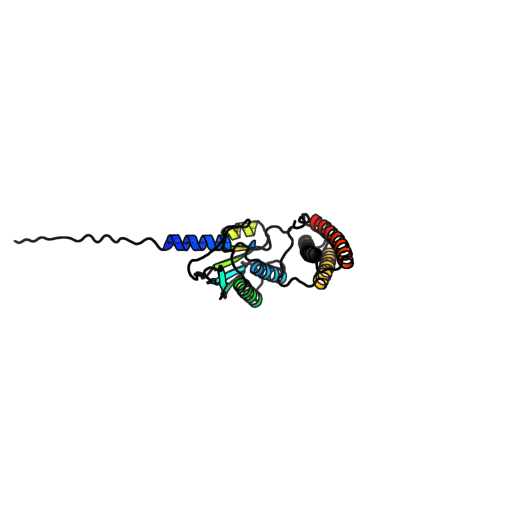15.947 -2.374 -16.969 1.00 59.91 86 ARG A CA 1
ATOM 623 C C . ARG A 1 86 ? -15.093 -3.268 -17.878 1.00 59.91 86 ARG A C 1
ATOM 625 O O . ARG A 1 86 ? -15.679 -3.922 -18.729 1.00 59.91 86 ARG A O 1
ATOM 632 N N . ASP A 1 87 ? -13.787 -3.361 -17.667 1.00 60.84 87 ASP A N 1
ATOM 633 C CA . ASP A 1 87 ? -12.867 -4.074 -18.553 1.00 60.84 87 ASP A CA 1
ATOM 634 C C . ASP A 1 87 ? -11.905 -5.017 -17.802 1.00 60.84 87 ASP A C 1
ATOM 636 O O . ASP A 1 87 ? -10.942 -5.512 -18.387 1.00 60.84 87 ASP A O 1
ATOM 640 N N . ALA A 1 88 ? -12.129 -5.275 -16.505 1.00 63.59 88 ALA A N 1
ATOM 641 C CA . ALA A 1 88 ? -11.281 -6.209 -15.764 1.00 63.59 88 ALA A CA 1
ATOM 642 C C . ALA A 1 88 ? -11.609 -7.670 -16.144 1.00 63.59 88 ALA A C 1
ATOM 644 O O . ALA A 1 88 ? -12.788 -8.037 -16.191 1.00 63.59 88 ALA A O 1
ATOM 645 N N . PRO A 1 89 ? -10.597 -8.524 -16.385 1.00 64.50 89 PRO A N 1
ATOM 646 C CA . PRO A 1 89 ? -10.823 -9.942 -16.639 1.00 64.50 89 PRO A CA 1
ATOM 647 C C . PRO A 1 89 ? -11.479 -10.617 -15.427 1.00 64.50 89 PRO A C 1
ATOM 649 O O . PRO A 1 89 ? -11.179 -10.288 -14.278 1.00 64.50 89 PRO A O 1
ATOM 652 N N . GLU A 1 90 ? -12.357 -11.586 -15.686 1.00 74.69 90 GLU A N 1
ATOM 653 C CA . GLU A 1 90 ? -13.010 -12.367 -14.634 1.00 74.69 90 GLU A CA 1
ATOM 654 C C . GLU A 1 90 ? -11.969 -13.191 -13.862 1.00 74.69 90 GLU A C 1
ATOM 656 O O . GLU A 1 90 ? -11.178 -13.936 -14.448 1.00 74.69 90 GLU A O 1
ATOM 661 N N . ARG A 1 91 ? -11.930 -13.009 -12.538 1.00 76.94 91 ARG A N 1
ATOM 662 C CA . ARG A 1 91 ? -10.933 -13.601 -11.638 1.00 76.94 91 ARG A CA 1
ATOM 663 C C . ARG A 1 91 ? -11.540 -13.908 -10.276 1.00 76.94 91 ARG A C 1
ATOM 665 O O . ARG A 1 91 ? -12.527 -13.295 -9.872 1.00 76.94 91 ARG A O 1
ATOM 672 N N . ASP A 1 92 ? -10.908 -14.826 -9.548 1.00 86.38 92 ASP A N 1
ATOM 673 C CA . ASP A 1 92 ? -11.241 -15.075 -8.148 1.00 86.38 92 ASP A CA 1
ATOM 674 C C . ASP A 1 92 ? -10.735 -13.929 -7.257 1.00 86.38 92 ASP A C 1
ATOM 676 O O . ASP A 1 92 ? -9.532 -13.743 -7.083 1.00 86.38 92 ASP A O 1
ATOM 680 N N . LEU A 1 93 ? -11.675 -13.172 -6.685 1.00 88.94 93 LEU A N 1
ATOM 681 C CA . LEU A 1 93 ? -11.412 -12.048 -5.783 1.00 88.94 93 LEU A CA 1
ATOM 682 C C . LEU A 1 93 ? -11.504 -12.441 -4.297 1.00 88.94 93 LEU A C 1
ATOM 684 O O . LEU A 1 93 ? -11.398 -11.571 -3.429 1.00 88.94 93 LEU A O 1
ATOM 688 N N . ALA A 1 94 ? -11.712 -13.721 -3.962 1.00 91.19 94 ALA A N 1
ATOM 689 C CA . ALA A 1 94 ? -11.772 -14.173 -2.572 1.00 91.19 94 ALA A CA 1
ATOM 690 C C . ALA A 1 94 ? -10.480 -13.883 -1.775 1.00 91.19 94 ALA A C 1
ATOM 692 O O . ALA A 1 94 ? -10.600 -13.419 -0.635 1.00 91.19 94 ALA A O 1
ATOM 693 N N . PRO A 1 95 ? -9.262 -14.055 -2.336 1.00 90.31 95 PRO A N 1
ATOM 694 C CA . PRO A 1 95 ? -8.028 -13.682 -1.642 1.00 90.31 95 PRO A CA 1
ATOM 695 C C . PRO A 1 95 ? -7.949 -12.177 -1.366 1.00 90.31 95 PRO A C 1
ATOM 697 O O . PRO A 1 95 ? -7.612 -11.764 -0.254 1.00 90.31 95 PRO A O 1
ATOM 700 N N . PHE A 1 96 ? -8.328 -11.351 -2.346 1.00 90.38 96 PHE A N 1
ATOM 701 C CA . PHE A 1 96 ? -8.337 -9.897 -2.198 1.00 90.38 96 PHE A CA 1
ATOM 702 C C . PHE A 1 96 ? -9.340 -9.448 -1.130 1.00 90.38 96 PHE A C 1
ATOM 704 O O . PHE A 1 96 ? -9.015 -8.651 -0.249 1.00 90.38 96 PHE A O 1
ATOM 711 N N . LYS A 1 97 ? -10.537 -10.042 -1.142 1.00 94.50 97 LYS A N 1
ATOM 712 C CA . LYS A 1 97 ? -11.569 -9.839 -0.124 1.00 94.50 97 LYS A CA 1
ATOM 713 C C . LYS A 1 97 ? -11.054 -10.133 1.284 1.00 94.50 97 LYS A C 1
ATOM 715 O O . LYS A 1 97 ? -11.208 -9.294 2.170 1.00 94.50 97 LYS A O 1
ATOM 720 N N . ALA A 1 98 ? -10.456 -11.307 1.486 1.00 94.31 98 ALA A N 1
ATOM 721 C CA . ALA A 1 98 ? -9.924 -11.713 2.783 1.00 94.31 98 ALA A CA 1
ATOM 722 C C . ALA A 1 98 ? -8.817 -10.762 3.261 1.00 94.31 98 ALA A C 1
ATOM 724 O O . ALA A 1 98 ? -8.806 -10.378 4.428 1.00 94.31 98 ALA A O 1
ATOM 725 N N . CYS A 1 99 ? -7.950 -10.318 2.346 1.00 91.44 99 CYS A N 1
ATOM 726 C CA . CYS A 1 99 ? -6.899 -9.354 2.654 1.00 91.44 99 CYS A CA 1
ATOM 727 C C . CYS A 1 99 ? -7.474 -8.017 3.149 1.00 91.44 99 CYS A C 1
ATOM 729 O O . CYS A 1 99 ? -7.032 -7.513 4.176 1.00 91.44 99 CYS A O 1
ATOM 731 N N . ILE A 1 100 ? -8.490 -7.457 2.474 1.00 93.69 100 ILE A N 1
ATOM 732 C CA . ILE A 1 100 ? -9.125 -6.195 2.903 1.00 93.69 100 ILE A CA 1
ATOM 733 C C . ILE A 1 100 ? -9.744 -6.335 4.302 1.00 93.69 100 ILE A C 1
ATOM 735 O O . ILE A 1 100 ? -9.598 -5.431 5.127 1.00 93.69 100 ILE A O 1
ATOM 739 N N . GLU A 1 101 ? -10.445 -7.443 4.571 1.00 96.81 101 GLU A N 1
ATOM 740 C CA . GLU A 1 101 ? -11.062 -7.698 5.881 1.00 96.81 101 GLU A CA 1
ATOM 741 C C . GLU A 1 101 ? -10.002 -7.753 6.993 1.00 96.81 101 GLU A C 1
ATOM 743 O O . GLU A 1 101 ? -10.141 -7.076 8.012 1.00 96.81 101 GLU A O 1
ATOM 748 N N . ASP A 1 102 ? -8.923 -8.505 6.785 1.00 93.44 102 ASP A N 1
ATOM 749 C CA . ASP A 1 102 ? -7.833 -8.638 7.753 1.00 93.44 102 ASP A CA 1
ATOM 750 C C . ASP A 1 102 ? -7.084 -7.311 7.973 1.00 93.44 102 ASP A C 1
ATOM 752 O O . ASP A 1 102 ? -6.933 -6.854 9.108 1.00 93.44 102 ASP A O 1
ATOM 756 N N . ALA A 1 103 ? -6.728 -6.618 6.888 1.00 90.19 103 ALA A N 1
ATOM 757 C CA . ALA A 1 103 ? -6.051 -5.325 6.929 1.00 90.19 103 ALA A CA 1
ATOM 758 C C . ALA A 1 103 ? -6.834 -4.277 7.733 1.00 90.19 103 ALA A C 1
ATOM 760 O O . ALA A 1 103 ? -6.260 -3.538 8.537 1.00 90.19 103 ALA A O 1
ATOM 761 N N . LEU A 1 104 ? -8.155 -4.214 7.546 1.00 93.31 104 LEU A N 1
ATOM 762 C CA . LEU A 1 104 ? -9.001 -3.296 8.304 1.00 93.31 104 LEU A CA 1
ATOM 763 C C . LEU A 1 104 ? -9.076 -3.682 9.783 1.00 93.31 104 LEU A C 1
ATOM 765 O O . LEU A 1 104 ? -8.962 -2.800 10.622 1.00 93.31 104 LEU A O 1
ATOM 769 N N . ASN A 1 105 ? -9.179 -4.967 10.127 1.00 95.31 105 ASN A N 1
ATOM 770 C CA . ASN A 1 105 ? -9.206 -5.415 11.529 1.00 95.31 105 ASN A CA 1
ATOM 771 C C . ASN A 1 105 ? -7.896 -5.146 12.299 1.00 95.31 105 ASN A C 1
ATOM 773 O O . ASN A 1 105 ? -7.886 -5.136 13.534 1.00 95.31 105 ASN A O 1
ATOM 777 N N . GLN A 1 106 ? -6.794 -4.933 11.581 1.00 88.62 106 GLN A N 1
ATOM 778 C CA . GLN A 1 106 ? -5.489 -4.579 12.143 1.00 88.62 106 GLN A CA 1
ATOM 779 C C . GLN A 1 106 ? -5.226 -3.063 12.154 1.00 88.62 106 GLN A C 1
ATOM 781 O O . GLN A 1 106 ? -4.207 -2.613 12.675 1.00 88.62 106 GLN A O 1
ATOM 786 N N . THR A 1 107 ? -6.138 -2.257 11.605 1.00 89.12 107 THR A N 1
ATOM 787 C CA . THR A 1 107 ? -5.952 -0.812 11.457 1.00 89.12 107 THR A CA 1
ATOM 788 C C . THR A 1 107 ? -6.528 -0.037 12.643 1.00 89.12 107 THR A C 1
ATOM 790 O O . THR A 1 107 ? -7.677 -0.232 13.038 1.00 89.12 107 THR A O 1
ATOM 793 N N . SER A 1 108 ? -5.760 0.934 13.143 1.00 91.06 108 SER A N 1
ATOM 794 C CA . SER A 1 108 ? -6.256 1.987 14.037 1.00 91.06 108 SER A CA 1
ATOM 795 C C . SER A 1 108 ? -6.096 3.350 13.379 1.00 91.06 108 SER A C 1
ATOM 797 O O . SER A 1 108 ? -5.012 3.696 12.903 1.00 91.06 108 SER A O 1
ATOM 799 N N . LEU A 1 109 ? -7.168 4.140 13.363 1.00 88.44 109 LEU A N 1
ATOM 800 C CA . LEU A 1 109 ? -7.100 5.515 12.877 1.00 88.44 109 LEU A CA 1
ATOM 801 C C . LEU A 1 109 ? -6.430 6.411 13.936 1.00 88.44 109 LEU A C 1
ATOM 803 O O . LEU A 1 109 ? -6.613 6.180 15.132 1.00 88.44 109 LEU A O 1
ATOM 807 N N . PRO A 1 110 ? -5.675 7.452 13.537 1.00 84.75 110 PRO A N 1
ATOM 808 C CA . PRO A 1 110 ? -5.096 8.395 14.491 1.00 84.75 110 PRO A CA 1
ATOM 809 C C . PRO A 1 110 ? -6.194 9.055 15.326 1.00 84.75 110 PRO A C 1
ATOM 811 O O . PRO A 1 110 ? -7.124 9.626 14.767 1.00 84.75 110 PRO A O 1
ATOM 814 N N . THR A 1 111 ? -6.083 9.024 16.653 1.00 90.06 111 THR A N 1
ATOM 815 C CA . THR A 1 111 ? -7.074 9.640 17.556 1.00 90.06 111 THR A CA 1
ATOM 816 C C . THR A 1 111 ? -6.913 11.156 17.676 1.00 90.06 111 THR A C 1
ATOM 818 O O . THR A 1 111 ? -7.868 11.860 17.998 1.00 90.06 111 THR A O 1
ATOM 821 N N . ALA A 1 112 ? -5.722 11.671 17.365 1.00 85.94 112 ALA A N 1
ATOM 822 C CA . ALA A 1 112 ? -5.387 13.090 17.349 1.00 85.94 112 ALA A CA 1
ATOM 823 C C . ALA A 1 112 ? -4.897 13.527 15.962 1.00 85.94 112 ALA A C 1
ATOM 825 O O . ALA A 1 112 ? -4.444 12.713 15.155 1.00 85.94 112 ALA A O 1
ATOM 826 N N . ALA A 1 113 ? -4.990 14.828 15.689 1.00 81.25 113 ALA A N 1
ATOM 827 C CA . ALA A 1 113 ? -4.427 15.405 14.476 1.00 81.25 113 ALA A CA 1
ATOM 828 C C . ALA A 1 113 ? -2.893 15.331 14.490 1.00 81.25 113 ALA A C 1
ATOM 830 O O . ALA A 1 113 ? -2.259 15.512 15.529 1.00 81.25 113 ALA A O 1
ATOM 831 N N . ASP A 1 114 ? -2.299 15.126 13.317 1.00 74.56 114 ASP A N 1
ATOM 832 C CA . ASP A 1 114 ? -0.855 15.223 13.117 1.00 74.56 114 ASP A CA 1
ATOM 833 C C . ASP A 1 114 ? -0.535 15.833 11.736 1.00 74.56 114 ASP A C 1
ATOM 835 O O . ASP A 1 114 ? -1.419 16.303 11.014 1.00 74.56 114 ASP A O 1
ATOM 839 N N . LYS A 1 115 ? 0.745 15.819 11.344 1.00 56.00 115 LYS A N 1
ATOM 840 C CA . LYS A 1 115 ? 1.234 16.365 10.064 1.00 56.00 115 LYS A CA 1
ATOM 841 C C . LYS A 1 115 ? 0.555 15.797 8.803 1.00 56.00 115 LYS A C 1
ATOM 843 O O . LYS A 1 115 ? 0.659 16.404 7.743 1.00 56.00 115 LYS A O 1
ATOM 848 N N . ASN A 1 116 ? -0.113 14.649 8.892 1.00 53.19 116 ASN A N 1
ATOM 849 C CA . ASN A 1 116 ? -0.738 13.941 7.775 1.00 53.19 116 ASN A CA 1
ATOM 850 C C . ASN A 1 116 ? -2.274 14.090 7.742 1.00 53.19 116 ASN A C 1
ATOM 852 O O . ASN A 1 116 ? -2.915 13.552 6.833 1.00 53.19 116 ASN A O 1
ATOM 856 N N . GLY A 1 117 ? -2.885 14.803 8.698 1.00 62.34 117 GLY A N 1
ATOM 857 C CA . GLY A 1 117 ? -4.319 15.108 8.681 1.00 62.34 117 GLY A CA 1
ATOM 858 C C . GLY A 1 117 ? -4.989 15.137 10.058 1.00 62.34 117 GLY A C 1
ATOM 859 O O . GLY A 1 117 ? -4.320 14.961 11.079 1.00 62.34 117 GLY A O 1
ATOM 860 N N . PRO A 1 118 ? -6.316 15.363 10.090 1.00 72.94 118 PRO A N 1
ATOM 861 C CA . PRO A 1 118 ? -7.088 15.325 11.325 1.00 72.94 118 PRO A CA 1
ATOM 862 C C . PRO A 1 118 ? -7.122 13.906 11.906 1.00 72.94 118 PRO A C 1
ATOM 864 O O . PRO A 1 118 ? -7.049 12.920 11.170 1.00 72.94 118 PRO A O 1
ATOM 867 N N . GLY A 1 119 ? -7.243 13.826 13.229 1.00 78.94 119 GLY A N 1
ATOM 868 C CA . GLY A 1 119 ? -7.564 12.579 13.909 1.00 78.94 119 GLY A CA 1
ATOM 869 C C . GLY A 1 119 ? -9.056 12.269 13.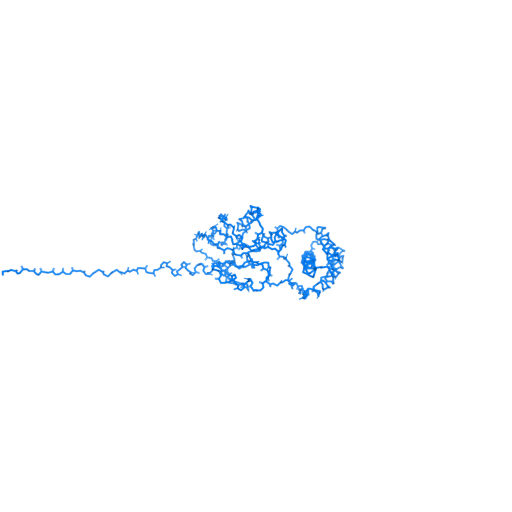828 1.00 78.94 119 GLY A C 1
ATOM 870 O O . GLY A 1 119 ? -9.865 13.113 13.441 1.00 78.94 119 GLY A O 1
ATOM 871 N N . PHE A 1 120 ? -9.413 11.062 14.234 1.00 86.75 120 PHE A N 1
ATOM 872 C CA . PHE A 1 120 ? -10.780 10.603 14.367 1.00 86.75 120 PHE A CA 1
ATOM 873 C C . PHE A 1 120 ? -10.940 9.937 15.721 1.00 86.75 120 PHE A C 1
ATOM 875 O O . PHE A 1 120 ? -10.156 9.064 16.076 1.00 86.75 120 PHE A O 1
ATOM 882 N N . THR A 1 121 ? -11.955 10.340 16.473 1.00 89.69 121 THR A N 1
ATOM 883 C CA . THR A 1 121 ? -12.364 9.681 17.712 1.00 89.69 121 THR A CA 1
ATOM 884 C C . THR A 1 121 ? -13.869 9.814 17.866 1.00 89.69 121 THR A C 1
ATOM 886 O O . THR A 1 121 ? -14.481 10.752 17.351 1.00 89.69 121 THR A O 1
ATOM 889 N N . THR A 1 122 ? -14.469 8.857 18.557 1.00 86.56 122 THR A N 1
ATOM 890 C CA . THR A 1 122 ? -15.905 8.814 18.824 1.00 86.56 122 THR A CA 1
ATOM 891 C C . THR A 1 122 ? -16.126 8.588 20.314 1.00 86.56 122 THR A C 1
ATOM 893 O O . THR A 1 122 ? -15.328 7.929 20.982 1.00 86.56 122 THR A O 1
ATOM 896 N N . SER A 1 123 ? -17.202 9.164 20.851 1.00 86.44 123 SER A N 1
ATOM 897 C CA . SER A 1 123 ? -17.573 9.031 22.266 1.00 86.44 123 SER A CA 1
ATOM 898 C C . SER A 1 123 ? -18.185 7.668 22.609 1.00 86.44 123 SER A C 1
ATOM 900 O O . SER A 1 123 ? -18.344 7.348 23.782 1.00 86.44 123 SER A O 1
ATOM 902 N N . SER A 1 124 ? -18.542 6.882 21.596 1.00 89.25 124 SER A N 1
ATOM 903 C CA . SER A 1 124 ? -19.130 5.547 21.686 1.00 89.25 124 SER A CA 1
ATOM 904 C C . SER A 1 124 ? -18.765 4.761 20.436 1.00 89.25 124 SER A C 1
ATOM 906 O O . SER A 1 124 ? -18.571 5.370 19.383 1.00 89.25 124 SER A O 1
ATOM 908 N N . ASP A 1 125 ? -18.734 3.434 20.537 1.00 91.75 125 ASP A N 1
ATOM 909 C CA . ASP A 1 125 ? -18.447 2.568 19.396 1.00 91.75 125 ASP A CA 1
ATOM 910 C C . ASP A 1 125 ? -19.347 2.909 18.196 1.00 91.75 125 ASP A C 1
ATOM 912 O O . ASP A 1 125 ? -20.561 3.094 18.331 1.00 91.75 125 ASP A O 1
ATOM 916 N N . LEU A 1 126 ? -18.738 3.021 17.016 1.00 92.69 126 LEU A N 1
ATOM 917 C CA . LEU A 1 126 ? -19.408 3.453 15.793 1.00 92.69 126 LEU A CA 1
ATOM 918 C C . LEU A 1 126 ? -19.486 2.304 14.792 1.00 92.69 126 LEU A C 1
ATOM 920 O O . LEU A 1 126 ? -18.470 1.857 14.265 1.00 92.69 126 LEU A O 1
ATOM 924 N N . ALA A 1 127 ? -20.703 1.878 14.463 1.00 93.56 127 ALA A N 1
ATOM 925 C CA . ALA A 1 127 ? -20.937 0.951 13.365 1.00 93.56 127 ALA A CA 1
ATOM 926 C C . ALA A 1 127 ? -20.953 1.700 12.024 1.00 93.56 127 ALA A C 1
ATOM 928 O O . ALA A 1 127 ? -21.792 2.572 11.790 1.00 93.56 127 ALA A O 1
ATOM 929 N N . VAL A 1 128 ? -20.058 1.316 11.119 1.00 90.50 128 VAL A N 1
ATOM 930 C CA . VAL A 1 128 ? -19.965 1.838 9.755 1.00 90.50 128 VAL A CA 1
ATOM 931 C C . VAL A 1 128 ? -20.471 0.771 8.791 1.00 90.50 128 VAL A C 1
ATOM 933 O O . VAL A 1 128 ? -20.050 -0.386 8.826 1.00 90.50 128 VAL A O 1
ATOM 936 N N . ARG A 1 129 ? -21.401 1.150 7.915 1.00 90.81 129 ARG A N 1
ATOM 937 C CA . ARG A 1 129 ? -22.012 0.250 6.930 1.00 90.81 129 ARG A CA 1
ATOM 938 C C . ARG A 1 129 ? -21.794 0.794 5.526 1.00 90.81 129 ARG A C 1
ATOM 940 O O . ARG A 1 129 ? -21.867 2.000 5.320 1.00 90.81 129 ARG A O 1
ATOM 947 N N . ASN A 1 130 ? -21.581 -0.111 4.572 1.00 85.94 130 ASN A N 1
ATOM 948 C CA . ASN A 1 130 ? -21.450 0.204 3.145 1.00 85.94 130 ASN A CA 1
ATOM 949 C C . ASN A 1 130 ? -20.398 1.293 2.829 1.00 85.94 130 ASN A C 1
ATOM 951 O O . ASN A 1 130 ? -20.582 2.145 1.957 1.00 85.94 130 ASN A O 1
ATOM 955 N N . TYR A 1 131 ? -19.287 1.274 3.560 1.00 84.38 131 TYR A N 1
ATOM 956 C CA . TYR A 1 131 ? -18.135 2.122 3.306 1.00 84.38 131 TYR A CA 1
ATOM 957 C C . TYR A 1 131 ? -17.492 1.729 1.977 1.00 84.38 131 TYR A C 1
ATOM 959 O O . TYR A 1 131 ? -17.143 0.568 1.770 1.00 84.38 131 TYR A O 1
ATOM 967 N N . ARG A 1 132 ? -17.348 2.692 1.065 1.00 82.56 132 ARG A N 1
ATOM 968 C CA . ARG A 1 132 ? -16.870 2.430 -0.301 1.00 82.56 132 ARG A CA 1
ATOM 969 C C . ARG A 1 132 ? -15.389 2.748 -0.427 1.00 82.56 132 ARG A C 1
ATOM 971 O O . ARG A 1 132 ? -15.019 3.922 -0.376 1.00 82.56 132 ARG A O 1
ATOM 978 N N . LEU A 1 133 ? -14.592 1.709 -0.644 1.00 81.19 133 LEU A N 1
ATOM 979 C CA . LEU A 1 133 ? -13.185 1.798 -1.017 1.00 81.19 133 LEU A CA 1
ATOM 980 C C . LEU A 1 133 ? -13.085 1.625 -2.528 1.00 81.19 133 LEU A C 1
ATOM 982 O O . LEU A 1 133 ? -13.451 0.572 -3.048 1.00 81.19 133 LEU A O 1
ATOM 986 N N . GLN A 1 134 ? -12.625 2.647 -3.238 1.00 78.56 134 GLN A N 1
ATOM 987 C CA . GLN A 1 134 ? -12.386 2.540 -4.670 1.00 78.56 134 GLN A CA 1
ATOM 988 C C . GLN A 1 134 ? -10.899 2.359 -4.929 1.00 78.56 134 GLN A C 1
ATOM 990 O O . GLN A 1 134 ? -10.099 3.227 -4.602 1.00 78.56 134 GLN A O 1
ATOM 995 N N . PHE A 1 135 ? -10.560 1.245 -5.549 1.00 78.69 135 PHE A N 1
ATOM 996 C CA . PHE A 1 135 ? -9.232 0.887 -5.990 1.00 78.69 135 PHE A CA 1
ATOM 997 C C . PHE A 1 135 ? -9.062 1.304 -7.444 1.00 78.69 135 PHE A C 1
ATOM 999 O O . PHE A 1 135 ? -9.708 0.725 -8.310 1.00 78.69 135 PHE A O 1
ATOM 1006 N N . THR A 1 136 ? -8.277 2.343 -7.710 1.00 69.19 136 THR A N 1
ATOM 1007 C CA . THR A 1 136 ? -8.117 2.896 -9.068 1.00 69.19 136 THR A CA 1
ATOM 1008 C C . THR A 1 136 ? -6.763 2.533 -9.639 1.00 69.19 136 THR A C 1
ATOM 1010 O O . THR A 1 136 ? -5.827 2.258 -8.894 1.00 69.19 136 THR A O 1
ATOM 1013 N N . ASP A 1 137 ? -6.620 2.633 -10.951 1.00 62.16 137 ASP A N 1
ATOM 1014 C CA . ASP A 1 137 ? -5.331 2.507 -11.618 1.00 62.16 137 ASP A CA 1
ATOM 1015 C C . ASP A 1 137 ? -4.444 3.781 -11.413 1.00 62.16 137 ASP A C 1
ATOM 1017 O O . ASP A 1 137 ? -4.839 4.741 -10.722 1.00 62.16 137 ASP A O 1
ATOM 1021 N N . PRO A 1 138 ? -3.199 3.809 -11.936 1.00 48.75 138 PRO A N 1
ATOM 1022 C CA . PRO A 1 138 ? -2.326 4.980 -11.858 1.00 48.75 138 PRO A CA 1
ATOM 1023 C C . PRO A 1 138 ? -2.594 6.055 -12.932 1.00 48.75 138 PRO A C 1
ATOM 1025 O O . PRO A 1 138 ? -1.934 7.098 -12.893 1.00 48.75 138 PRO A O 1
ATOM 1028 N N . LEU A 1 139 ? -3.505 5.848 -13.891 1.00 47.72 139 LEU A N 1
ATOM 1029 C CA . LEU A 1 139 ? -3.726 6.773 -15.005 1.00 47.72 139 LEU A CA 1
ATOM 1030 C C . LEU A 1 139 ? -4.492 8.023 -14.536 1.00 47.72 139 LEU A C 1
ATOM 1032 O O . LEU A 1 139 ? -5.521 7.969 -13.863 1.00 47.72 139 LEU A O 1
ATOM 1036 N N . ALA A 1 140 ? -3.972 9.200 -14.893 1.00 39.59 140 ALA A N 1
ATOM 1037 C CA . ALA A 1 140 ? -4.474 10.485 -14.398 1.00 39.59 140 ALA A CA 1
ATOM 1038 C C . ALA A 1 140 ? -5.935 10.778 -14.802 1.00 39.59 140 ALA A C 1
ATOM 1040 O O . ALA A 1 140 ? -6.679 11.379 -14.022 1.00 39.59 140 ALA A O 1
ATOM 1041 N N . ASP A 1 141 ? -6.358 10.330 -15.987 1.00 42.00 141 ASP A N 1
ATOM 104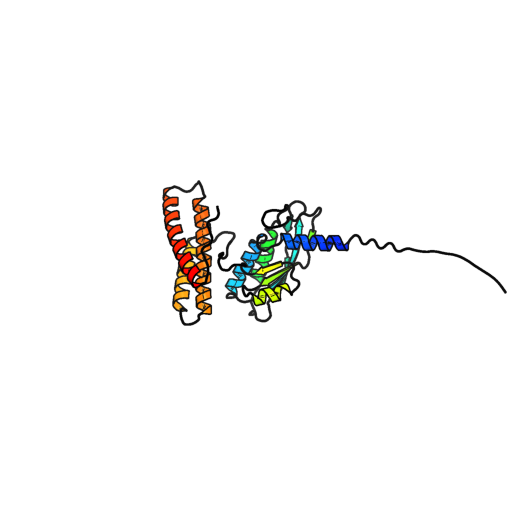2 C CA . ASP A 1 141 ? -7.725 10.524 -16.482 1.00 42.00 141 ASP A CA 1
ATOM 1043 C C . ASP A 1 141 ? -8.743 9.613 -15.783 1.00 42.00 141 ASP A C 1
ATOM 1045 O O . ASP A 1 141 ? -9.859 10.051 -15.498 1.00 42.00 141 ASP A O 1
ATOM 1049 N N . GLU A 1 142 ? -8.353 8.387 -15.431 1.00 46.69 142 GLU A N 1
ATOM 1050 C CA . GLU A 1 142 ? -9.179 7.459 -14.651 1.00 46.69 142 GLU A CA 1
ATOM 1051 C C . GLU A 1 142 ? -9.346 7.964 -13.212 1.00 46.69 142 GLU A C 1
ATOM 1053 O O . GLU A 1 142 ? -10.470 8.068 -12.723 1.00 46.69 142 GLU A O 1
ATOM 1058 N N . ARG A 1 143 ? -8.278 8.471 -12.575 1.00 45.47 143 ARG A N 1
ATOM 1059 C CA . ARG A 1 143 ? -8.362 9.133 -11.254 1.00 45.47 143 ARG A CA 1
ATOM 1060 C C . ARG A 1 143 ? -9.324 10.327 -11.232 1.00 45.47 143 ARG A C 1
ATOM 1062 O O . ARG A 1 143 ? -10.050 10.520 -10.255 1.00 45.47 143 ARG A O 1
ATOM 1069 N N . LYS A 1 144 ? -9.359 11.125 -12.306 1.00 42.00 144 LYS A N 1
ATOM 1070 C CA . LYS A 1 144 ? -10.279 12.268 -12.451 1.00 42.00 144 LYS A CA 1
ATOM 1071 C C . LYS A 1 144 ? -11.735 11.830 -12.663 1.00 42.00 144 LYS A C 1
ATOM 1073 O O . LYS A 1 144 ? -12.646 12.527 -12.226 1.00 42.00 144 LYS A O 1
ATOM 1078 N N . ARG A 1 145 ? -11.974 10.687 -13.316 1.00 46.88 145 ARG A N 1
ATOM 1079 C CA . ARG A 1 145 ? -13.316 10.089 -13.464 1.00 46.88 145 ARG A CA 1
ATOM 1080 C C . ARG A 1 145 ? -13.767 9.374 -12.189 1.00 46.88 145 ARG A C 1
ATOM 1082 O O . ARG A 1 145 ? -14.948 9.412 -11.855 1.00 46.88 145 ARG A O 1
ATOM 1089 N N . ALA A 1 146 ? -12.840 8.753 -11.466 1.00 42.28 146 ALA A N 1
ATOM 1090 C CA . ALA A 1 146 ? -13.077 8.063 -10.206 1.00 42.28 146 ALA A CA 1
ATOM 1091 C C . ALA A 1 146 ? -13.489 9.025 -9.088 1.00 42.28 146 ALA A C 1
ATOM 1093 O O . ALA A 1 146 ? -14.432 8.729 -8.369 1.00 42.28 146 ALA A O 1
ATOM 1094 N N . SER A 1 147 ? -12.888 10.216 -9.001 1.00 40.19 147 SER A N 1
ATOM 1095 C CA . SER A 1 147 ? -13.306 11.241 -8.030 1.00 40.19 147 SER A CA 1
ATOM 1096 C C . SER A 1 147 ? -14.718 11.794 -8.259 1.00 40.19 147 SER A C 1
ATOM 1098 O O . SER A 1 147 ? -15.305 12.362 -7.340 1.00 40.19 147 SER A O 1
ATOM 1100 N N . ALA A 1 148 ? -15.293 11.593 -9.451 1.00 40.84 148 ALA A N 1
ATOM 1101 C CA . ALA A 1 148 ? -16.694 11.898 -9.738 1.00 40.84 148 ALA A CA 1
ATOM 1102 C C . ALA A 1 148 ? -17.661 10.778 -9.299 1.00 40.84 148 ALA A C 1
ATOM 1104 O O . ALA A 1 148 ? -18.865 11.013 -9.182 1.00 40.84 148 ALA A O 1
ATOM 1105 N N . ARG A 1 149 ? -17.158 9.562 -9.040 1.00 47.44 149 ARG A N 1
ATOM 1106 C CA . ARG A 1 149 ? -17.922 8.464 -8.437 1.00 47.44 149 ARG A CA 1
ATOM 1107 C C . ARG A 1 149 ? -17.821 8.646 -6.923 1.00 47.44 149 ARG A C 1
ATOM 1109 O O . ARG A 1 149 ? -16.733 8.779 -6.388 1.00 47.44 149 ARG A O 1
ATOM 1116 N N . GLN A 1 150 ? -18.953 8.713 -6.230 1.00 51.91 150 GLN A N 1
ATOM 1117 C CA . GLN A 1 150 ? -19.066 9.041 -4.799 1.00 51.91 150 GLN A CA 1
ATOM 1118 C C . GLN A 1 150 ? -18.474 7.949 -3.872 1.00 51.91 150 GLN A C 1
ATOM 1120 O O . GLN A 1 150 ? -19.186 7.330 -3.081 1.00 51.91 150 GLN A O 1
ATOM 1125 N N . ALA A 1 151 ? -17.183 7.648 -3.997 1.00 53.56 151 ALA A N 1
ATOM 1126 C CA . ALA A 1 151 ? -16.456 6.764 -3.101 1.00 53.56 151 ALA A CA 1
ATOM 1127 C C . ALA A 1 151 ? -16.063 7.514 -1.825 1.00 53.56 151 ALA A C 1
ATOM 1129 O O . ALA A 1 151 ? -15.789 8.714 -1.848 1.00 53.56 151 ALA A O 1
ATOM 1130 N N . HIS A 1 152 ? -16.026 6.792 -0.705 1.00 56.75 152 HIS A N 1
ATOM 1131 C CA . HIS A 1 152 ? -15.628 7.371 0.574 1.00 56.75 152 HIS A CA 1
ATOM 1132 C C . HIS A 1 152 ? -14.105 7.525 0.631 1.00 56.75 152 HIS A C 1
ATOM 1134 O O . HIS A 1 152 ? -13.611 8.534 1.120 1.00 56.75 152 HIS A O 1
ATOM 1140 N N . VAL A 1 153 ? -13.361 6.561 0.077 1.00 58.81 153 VAL A N 1
ATOM 1141 C CA . VAL A 1 153 ? -11.900 6.628 -0.065 1.00 58.81 153 VAL A CA 1
ATOM 1142 C C . VAL A 1 153 ? -11.497 6.141 -1.446 1.00 58.81 153 VAL A C 1
ATOM 1144 O O . VAL A 1 153 ? -11.978 5.110 -1.916 1.00 58.81 153 VAL A O 1
ATOM 1147 N N . LEU A 1 154 ? -10.580 6.880 -2.068 1.00 53.34 154 LEU A N 1
ATOM 1148 C CA . LEU A 1 154 ? -9.897 6.494 -3.298 1.00 53.34 154 LEU A CA 1
ATOM 1149 C C . LEU A 1 154 ? -8.500 5.965 -2.946 1.00 53.34 154 LEU A C 1
ATOM 1151 O O . LEU A 1 154 ? -7.688 6.683 -2.362 1.00 53.34 154 LEU A O 1
ATOM 1155 N N . LEU A 1 155 ? -8.233 4.719 -3.309 1.00 56.38 155 LEU A N 1
ATOM 1156 C CA . LEU A 1 155 ? -7.005 3.967 -3.089 1.00 56.38 155 LEU A CA 1
ATOM 1157 C C . LEU A 1 155 ? -6.409 3.594 -4.454 1.00 56.38 155 LEU A C 1
ATOM 1159 O O . LEU A 1 155 ? -6.683 2.538 -5.001 1.00 56.38 155 LEU A O 1
ATOM 1163 N N . GLY A 1 156 ? -5.595 4.462 -5.045 1.00 51.78 156 GLY A N 1
ATOM 1164 C CA . GLY A 1 156 ? -4.774 4.054 -6.191 1.00 51.78 156 GLY A CA 1
ATOM 1165 C C . GLY A 1 156 ? -3.511 3.311 -5.734 1.00 51.78 156 GLY A C 1
ATOM 1166 O O . GLY A 1 156 ? -3.102 3.503 -4.582 1.00 51.78 156 GLY A O 1
ATOM 1167 N N . PRO A 1 157 ? -2.806 2.568 -6.619 1.00 49.56 157 PRO A N 1
ATOM 1168 C CA . PRO A 1 157 ? -1.374 2.381 -6.407 1.00 49.56 157 PRO A CA 1
ATOM 1169 C C . PRO A 1 157 ? -0.767 3.786 -6.299 1.00 49.56 157 PRO A C 1
ATOM 1171 O O . PRO A 1 157 ? -1.289 4.733 -6.902 1.00 49.56 157 PRO A O 1
ATOM 1174 N N . ARG A 1 158 ? 0.241 3.963 -5.443 1.00 49.94 158 ARG A N 1
ATOM 1175 C CA . ARG A 1 158 ? 0.574 5.279 -4.863 1.00 49.94 158 ARG A CA 1
ATOM 1176 C C . ARG A 1 158 ? 0.643 6.436 -5.878 1.00 49.94 158 ARG A C 1
ATOM 1178 O O . ARG A 1 158 ? 1.014 6.284 -7.039 1.00 49.94 158 ARG A O 1
ATOM 1185 N N . ALA A 1 159 ? 0.233 7.623 -5.419 1.00 40.66 159 ALA A N 1
ATOM 1186 C CA . ALA A 1 159 ? 0.030 8.824 -6.236 1.00 40.66 159 ALA A CA 1
ATOM 1187 C C . ALA A 1 159 ? 1.269 9.267 -7.039 1.00 40.66 159 ALA A C 1
ATOM 1189 O O . ALA A 1 159 ? 1.109 9.909 -8.076 1.00 40.66 159 ALA A O 1
ATOM 1190 N N . ASP A 1 160 ? 2.463 8.874 -6.589 1.00 55.03 160 ASP A N 1
ATOM 1191 C CA . ASP A 1 160 ? 3.748 9.137 -7.222 1.00 55.03 160 ASP A CA 1
ATOM 1192 C C . ASP A 1 160 ? 4.487 7.814 -7.490 1.00 55.03 160 ASP A C 1
ATOM 1194 O O . ASP A 1 160 ? 5.018 7.178 -6.573 1.00 55.03 160 ASP A O 1
ATOM 1198 N N . ARG A 1 161 ? 4.539 7.415 -8.767 1.00 57.06 161 ARG A N 1
ATOM 1199 C CA . ARG A 1 161 ? 5.294 6.245 -9.256 1.00 57.06 161 ARG A CA 1
ATOM 1200 C C . ARG A 1 161 ? 6.787 6.297 -8.895 1.00 57.06 161 ARG A C 1
ATOM 1202 O O . ARG A 1 161 ? 7.470 5.282 -8.947 1.00 57.06 161 ARG A O 1
ATOM 1209 N N . CYS A 1 162 ? 7.302 7.466 -8.514 1.00 65.88 162 CYS A N 1
ATOM 1210 C CA . CYS A 1 162 ? 8.698 7.670 -8.156 1.00 65.88 162 CYS A CA 1
ATOM 1211 C C . CYS A 1 162 ? 8.991 7.450 -6.667 1.00 65.88 162 CYS A C 1
ATOM 1213 O O . CYS A 1 162 ? 10.147 7.500 -6.257 1.00 65.88 162 CYS A O 1
ATOM 1215 N N . GLN A 1 163 ? 7.971 7.178 -5.847 1.00 61.34 163 GLN A N 1
ATOM 1216 C CA . GLN A 1 163 ? 8.144 6.942 -4.410 1.00 61.34 163 GLN A CA 1
ATOM 1217 C C . GLN A 1 163 ? 8.239 5.460 -4.020 1.00 61.34 163 GLN A C 1
ATOM 1219 O O . GLN A 1 163 ? 8.477 5.192 -2.846 1.00 61.34 163 GLN A O 1
ATOM 1224 N N . GLY A 1 164 ? 8.110 4.518 -4.971 1.00 52.94 164 GLY A N 1
ATOM 1225 C CA . GLY A 1 164 ? 8.406 3.077 -4.814 1.00 52.94 164 GLY A CA 1
ATOM 1226 C C . GLY A 1 164 ? 7.459 2.303 -3.912 1.00 52.94 164 GLY A C 1
ATOM 1227 O O . GLY A 1 164 ? 7.345 2.718 -2.771 1.00 52.94 164 GLY A O 1
ATOM 1228 N N . LEU A 1 165 ? 6.749 1.261 -4.368 1.00 50.66 165 LEU A N 1
ATOM 1229 C CA . LEU A 1 165 ? 5.656 0.533 -3.656 1.00 50.66 165 LEU A CA 1
ATOM 1230 C C . LEU A 1 165 ? 5.966 0.046 -2.211 1.00 50.66 165 LEU A C 1
ATOM 1232 O O . LEU A 1 165 ? 6.216 -1.131 -2.035 1.00 50.66 165 LEU A O 1
ATOM 1236 N N . PHE A 1 166 ? 5.927 0.877 -1.156 1.00 47.84 166 PHE A N 1
ATOM 1237 C CA . PHE A 1 166 ? 6.145 0.426 0.240 1.00 47.84 166 PHE A CA 1
ATOM 1238 C C . PHE A 1 166 ? 5.016 0.822 1.192 1.00 47.84 166 PHE A C 1
ATOM 1240 O O . PHE A 1 166 ? 4.579 1.976 1.147 1.00 47.84 166 PHE A O 1
ATOM 1247 N N . ALA A 1 167 ? 4.540 -0.075 2.075 1.00 40.06 167 ALA A N 1
ATOM 1248 C CA . ALA A 1 167 ? 5.246 -1.195 2.730 1.00 40.06 167 ALA A CA 1
ATOM 1249 C C . ALA A 1 167 ? 4.515 -2.561 2.682 1.00 40.06 167 ALA A C 1
ATOM 1251 O O . ALA A 1 167 ? 3.321 -2.633 2.969 1.00 40.06 167 ALA A O 1
ATOM 1252 N N . TYR A 1 168 ? 5.254 -3.647 2.411 1.00 39.78 168 TYR A N 1
ATOM 1253 C CA . TYR A 1 168 ? 4.828 -5.007 2.762 1.00 39.78 168 TYR A CA 1
ATOM 1254 C C . TYR A 1 168 ? 4.984 -5.207 4.277 1.00 39.78 168 TYR A C 1
ATOM 1256 O O . TYR A 1 168 ? 6.050 -4.923 4.824 1.00 39.78 168 TYR A O 1
ATOM 1264 N N . ASP A 1 169 ? 3.929 -5.684 4.939 1.00 34.84 169 ASP A N 1
ATOM 1265 C CA . ASP A 1 169 ? 3.944 -6.112 6.342 1.00 34.84 169 ASP A CA 1
ATOM 1266 C C . ASP A 1 169 ? 3.434 -7.569 6.426 1.00 34.84 169 ASP A C 1
ATOM 1268 O O . ASP A 1 169 ? 2.279 -7.822 6.059 1.00 34.84 169 ASP A O 1
ATOM 1272 N N . PRO A 1 170 ? 4.285 -8.547 6.797 1.00 38.00 170 PRO A N 1
ATOM 1273 C CA . PRO A 1 170 ? 5.705 -8.382 7.113 1.00 38.00 170 PRO A CA 1
ATOM 1274 C C . PRO A 1 170 ? 6.556 -8.002 5.879 1.00 38.00 170 PRO A C 1
ATOM 1276 O O . PRO A 1 170 ? 6.169 -8.317 4.746 1.00 38.00 170 PRO A O 1
ATOM 1279 N N . PRO A 1 171 ? 7.728 -7.360 6.077 1.00 49.25 171 PRO A N 1
ATOM 1280 C CA . PRO A 1 171 ? 8.666 -7.061 4.995 1.00 49.25 171 PRO A CA 1
ATOM 1281 C C . PRO A 1 171 ? 9.082 -8.322 4.234 1.00 49.25 171 PRO A C 1
ATOM 1283 O O . PRO A 1 171 ? 9.236 -9.394 4.826 1.00 49.25 171 PRO A O 1
ATOM 1286 N N . ARG A 1 172 ? 9.301 -8.203 2.919 1.00 59.66 172 ARG A N 1
ATOM 1287 C CA . ARG A 1 172 ? 9.777 -9.332 2.109 1.00 59.66 172 ARG A CA 1
ATOM 1288 C C . ARG A 1 172 ? 11.238 -9.639 2.424 1.00 59.66 172 ARG A C 1
ATOM 1290 O O . ARG A 1 172 ? 12.024 -8.738 2.706 1.00 59.66 172 ARG A O 1
ATOM 1297 N N . ASP A 1 173 ? 11.602 -10.915 2.337 1.00 73.12 173 ASP A N 1
ATOM 1298 C CA . ASP A 1 173 ? 12.973 -11.374 2.555 1.00 73.12 173 ASP A CA 1
ATOM 1299 C C . ASP A 1 173 ? 13.964 -10.752 1.545 1.00 73.12 173 ASP A C 1
ATOM 1301 O O . ASP A 1 173 ? 13.666 -10.597 0.357 1.00 73.12 173 ASP A O 1
ATOM 1305 N N . LEU A 1 174 ? 15.183 -10.446 2.008 1.00 76.94 174 LEU A N 1
ATOM 1306 C CA . LEU A 1 174 ? 16.215 -9.788 1.202 1.00 76.94 174 LEU A CA 1
ATOM 1307 C C . LEU A 1 174 ? 16.599 -10.594 -0.046 1.00 76.94 174 LEU A C 1
ATOM 1309 O O . LEU A 1 174 ? 16.802 -10.010 -1.111 1.00 76.94 174 LEU A O 1
ATOM 1313 N N . SER A 1 175 ? 16.700 -11.924 0.053 1.00 80.62 175 SER A N 1
ATOM 1314 C CA . SER A 1 175 ? 17.035 -12.783 -1.090 1.00 80.62 175 SER A CA 1
ATOM 1315 C C . SER A 1 175 ? 15.938 -12.760 -2.156 1.00 80.62 175 SER A C 1
ATOM 1317 O O . SER A 1 175 ? 16.242 -12.725 -3.350 1.00 80.62 175 SER A O 1
ATOM 1319 N N . THR A 1 176 ? 14.674 -12.664 -1.733 1.00 75.88 176 THR A N 1
ATOM 1320 C CA . THR A 1 176 ? 13.528 -12.469 -2.634 1.00 75.88 176 THR A CA 1
ATOM 1321 C C . THR A 1 176 ? 13.662 -11.150 -3.390 1.00 75.88 176 THR A C 1
ATOM 1323 O O . THR A 1 176 ? 13.598 -11.138 -4.621 1.00 75.88 176 THR A O 1
ATOM 1326 N N . LEU A 1 177 ? 13.963 -10.056 -2.682 1.00 79.81 177 LEU A N 1
ATOM 1327 C CA . LEU A 1 177 ? 14.150 -8.739 -3.295 1.00 79.81 177 LEU A CA 1
ATOM 1328 C C . LEU A 1 177 ? 15.306 -8.724 -4.307 1.00 79.81 177 LEU A C 1
ATOM 1330 O O . LEU A 1 177 ? 15.158 -8.184 -5.404 1.00 79.81 177 LEU A O 1
ATOM 1334 N N . TYR A 1 178 ? 16.444 -9.356 -4.001 1.00 86.81 178 TYR A N 1
ATOM 1335 C CA . TYR A 1 178 ? 17.555 -9.465 -4.957 1.00 86.81 178 TYR A CA 1
ATOM 1336 C C . TYR A 1 178 ? 17.173 -10.235 -6.222 1.00 86.81 178 TYR A C 1
ATOM 1338 O O . TYR A 1 178 ? 17.495 -9.795 -7.331 1.00 86.81 178 TYR A O 1
ATOM 1346 N N . ASN A 1 179 ? 16.481 -11.364 -6.063 1.00 84.88 179 ASN A N 1
ATOM 1347 C CA . ASN A 1 179 ? 16.046 -12.190 -7.184 1.00 84.88 179 ASN A CA 1
ATOM 1348 C C . ASN A 1 179 ? 15.048 -11.441 -8.073 1.00 84.88 179 ASN A C 1
ATOM 1350 O O . ASN A 1 179 ? 15.169 -11.470 -9.297 1.00 84.88 179 ASN A O 1
ATOM 1354 N N . GLU A 1 180 ? 14.113 -10.703 -7.482 1.00 79.69 180 GLU A N 1
ATOM 1355 C CA . GLU A 1 180 ? 13.163 -9.869 -8.218 1.00 79.69 180 GLU A CA 1
ATOM 1356 C C . GLU A 1 180 ? 13.830 -8.697 -8.949 1.00 79.69 180 GLU A C 1
ATOM 1358 O O . GLU A 1 180 ? 13.477 -8.395 -10.094 1.00 79.69 180 GLU A O 1
ATOM 1363 N N . ILE A 1 181 ? 14.838 -8.058 -8.345 1.00 89.31 181 ILE A N 1
ATOM 1364 C CA . ILE A 1 181 ? 15.629 -7.015 -9.015 1.00 89.31 181 ILE A CA 1
ATOM 1365 C C . ILE A 1 181 ? 16.375 -7.607 -10.220 1.00 89.31 181 ILE A C 1
ATOM 1367 O O . ILE A 1 181 ? 16.413 -6.996 -11.290 1.00 89.31 181 ILE A O 1
ATOM 1371 N N . ALA A 1 182 ? 16.963 -8.797 -10.086 1.00 90.62 182 ALA A N 1
ATOM 1372 C CA . ALA A 1 182 ? 17.638 -9.466 -11.198 1.00 90.62 182 ALA A CA 1
ATOM 1373 C C . ALA A 1 182 ? 16.648 -9.873 -12.304 1.00 90.62 182 ALA A C 1
ATOM 1375 O O . ALA A 1 182 ? 16.895 -9.627 -13.489 1.00 90.62 182 ALA A O 1
ATOM 1376 N N . ALA A 1 183 ? 15.501 -10.436 -11.921 1.00 85.31 183 ALA A N 1
ATOM 1377 C CA . ALA A 1 183 ? 14.474 -10.887 -12.849 1.00 85.31 183 ALA A CA 1
ATOM 1378 C C . ALA A 1 183 ? 13.818 -9.720 -13.602 1.00 85.31 183 ALA A C 1
ATOM 1380 O O . ALA A 1 183 ? 13.654 -9.801 -14.818 1.00 85.31 183 ALA A O 1
ATOM 1381 N N . SER A 1 184 ? 13.506 -8.611 -12.923 1.00 79.50 184 SER A N 1
ATOM 1382 C CA . SER A 1 184 ? 12.958 -7.403 -13.563 1.00 79.50 184 SER A CA 1
ATOM 1383 C C . SER A 1 184 ? 13.944 -6.788 -14.557 1.00 79.50 184 SER A C 1
ATOM 1385 O O . SER A 1 184 ? 13.555 -6.454 -15.673 1.00 79.50 184 SER A O 1
ATOM 1387 N N . LYS A 1 185 ? 15.244 -6.732 -14.228 1.00 89.19 185 LYS A N 1
ATOM 1388 C CA . LYS A 1 185 ? 16.292 -6.307 -15.176 1.00 89.19 185 LYS A CA 1
ATOM 1389 C C . LYS A 1 185 ? 16.347 -7.205 -16.414 1.00 89.19 185 LYS A C 1
ATOM 1391 O O . LYS A 1 185 ? 16.459 -6.694 -17.527 1.00 89.19 185 LYS A O 1
ATOM 1396 N N . SER A 1 186 ? 16.265 -8.523 -16.225 1.00 90.94 186 SER A N 1
ATOM 1397 C CA . SER A 1 186 ? 16.274 -9.495 -17.323 1.00 90.94 186 SER A CA 1
ATOM 1398 C C . SER A 1 186 ? 15.045 -9.345 -18.226 1.00 90.94 186 SER A C 1
ATOM 1400 O O . SER A 1 186 ? 15.194 -9.192 -19.438 1.00 90.94 186 SER A O 1
ATOM 1402 N N . ARG A 1 187 ? 13.838 -9.282 -17.648 1.00 86.19 187 ARG A N 1
ATOM 1403 C CA . ARG A 1 187 ? 12.590 -9.089 -18.402 1.00 86.19 187 ARG A CA 1
ATOM 1404 C C . ARG A 1 187 ? 12.560 -7.749 -19.126 1.00 86.19 187 ARG A C 1
ATOM 1406 O O . ARG A 1 187 ? 12.266 -7.723 -20.316 1.00 86.19 187 ARG A O 1
ATOM 1413 N N . ALA A 1 188 ? 12.962 -6.661 -18.464 1.00 84.31 188 ALA A N 1
ATOM 1414 C CA . ALA A 1 188 ? 13.090 -5.351 -19.101 1.00 84.31 188 ALA A CA 1
ATOM 1415 C C . ALA A 1 188 ? 14.046 -5.403 -20.303 1.00 84.31 188 ALA A C 1
ATOM 1417 O O . ALA A 1 188 ? 13.772 -4.802 -21.334 1.00 84.31 188 ALA A O 1
ATOM 1418 N N . PHE A 1 189 ? 15.158 -6.138 -20.213 1.00 91.12 189 PHE A N 1
ATOM 1419 C CA . PHE A 1 189 ? 16.061 -6.308 -21.351 1.00 91.12 189 PHE A CA 1
ATOM 1420 C C . PHE A 1 189 ? 15.411 -7.077 -22.511 1.00 91.12 189 PHE A C 1
ATOM 1422 O O . PHE A 1 189 ? 15.575 -6.673 -23.659 1.00 91.12 189 PHE A O 1
ATOM 1429 N N . GLN A 1 190 ? 14.653 -8.138 -22.223 1.00 90.12 190 GLN A N 1
ATOM 1430 C CA . GLN A 1 190 ? 13.999 -8.973 -23.239 1.00 90.12 190 GLN A CA 1
ATOM 1431 C C . GLN A 1 190 ? 12.936 -8.219 -24.043 1.00 90.12 190 GLN A C 1
ATOM 1433 O O . GLN A 1 190 ? 12.857 -8.387 -25.255 1.00 90.12 190 GLN A O 1
ATOM 1438 N N . VAL A 1 191 ? 12.144 -7.374 -23.382 1.00 80.31 191 VAL A N 1
ATOM 1439 C CA . VAL A 1 191 ? 11.031 -6.642 -24.019 1.00 80.31 191 VAL A CA 1
ATOM 1440 C C . VAL A 1 191 ? 11.466 -5.296 -24.610 1.00 80.31 191 VAL A C 1
ATOM 1442 O O . VAL A 1 191 ? 10.679 -4.590 -25.245 1.00 80.31 191 VAL A O 1
ATOM 1445 N N . LYS A 1 192 ? 12.736 -4.917 -24.414 1.00 86.94 192 LYS A N 1
ATOM 1446 C CA . LYS A 1 192 ? 13.281 -3.638 -24.865 1.00 86.94 192 LYS A CA 1
ATOM 1447 C C . LYS A 1 192 ? 13.204 -3.521 -26.388 1.00 86.94 192 LYS A C 1
ATOM 1449 O O . LYS A 1 192 ? 13.816 -4.298 -27.113 1.00 86.94 192 LYS A O 1
ATOM 1454 N N . GLY A 1 193 ? 12.504 -2.492 -26.863 1.00 79.75 193 GLY A N 1
ATOM 1455 C CA . GLY A 1 193 ? 12.332 -2.220 -28.294 1.00 79.75 193 GLY A CA 1
ATOM 1456 C C . GLY A 1 193 ? 11.266 -3.077 -28.981 1.00 79.75 193 GLY A C 1
ATOM 1457 O O . GLY A 1 193 ? 11.022 -2.866 -30.163 1.00 79.75 193 GLY A O 1
ATOM 1458 N N . GLN A 1 194 ? 10.628 -4.000 -28.256 1.00 77.94 194 GLN A N 1
ATOM 1459 C CA . GLN A 1 194 ? 9.491 -4.782 -28.749 1.00 77.94 194 GLN A CA 1
ATOM 1460 C C . GLN A 1 194 ? 8.173 -4.119 -28.345 1.00 77.94 194 GLN A C 1
ATOM 1462 O O . GLN A 1 194 ? 7.329 -3.855 -29.193 1.00 77.94 194 GLN A O 1
ATOM 1467 N N . ASP A 1 195 ? 8.038 -3.799 -27.056 1.00 69.94 195 ASP A N 1
ATOM 1468 C CA . ASP A 1 195 ? 6.852 -3.169 -26.481 1.00 69.94 195 ASP A CA 1
ATOM 1469 C C . ASP A 1 195 ? 7.292 -2.082 -25.476 1.00 69.94 195 ASP A C 1
ATOM 1471 O O . ASP A 1 195 ? 7.827 -2.403 -24.406 1.00 69.94 195 ASP A O 1
ATOM 1475 N N . PRO A 1 196 ? 7.135 -0.788 -25.820 1.00 59.25 196 PRO A N 1
ATOM 1476 C CA . PRO A 1 196 ? 7.522 0.327 -24.956 1.00 59.25 196 PRO A CA 1
ATOM 1477 C C . PRO A 1 196 ? 6.790 0.352 -23.612 1.00 59.25 196 PRO A C 1
ATOM 1479 O O . PRO A 1 196 ? 7.395 0.716 -22.599 1.00 59.25 196 PRO A O 1
ATOM 1482 N N . ASP A 1 197 ? 5.522 -0.057 -23.589 1.00 54.00 197 ASP A N 1
ATOM 1483 C CA . ASP A 1 197 ? 4.697 -0.033 -22.385 1.00 54.00 197 ASP A CA 1
ATOM 1484 C C . ASP A 1 197 ? 5.102 -1.171 -21.455 1.00 54.00 197 ASP A C 1
ATOM 1486 O O . ASP A 1 197 ? 5.308 -0.963 -20.256 1.00 54.00 197 ASP A O 1
ATOM 1490 N N . LEU A 1 198 ? 5.302 -2.369 -22.005 1.00 59.47 198 LEU A N 1
ATOM 1491 C CA . LEU A 1 198 ? 5.809 -3.508 -21.246 1.00 59.47 198 LEU A CA 1
ATOM 1492 C C . LEU A 1 198 ? 7.227 -3.246 -20.718 1.00 59.47 198 LEU A C 1
ATOM 1494 O O . LEU A 1 198 ? 7.533 -3.566 -19.568 1.00 59.47 198 LEU A O 1
ATOM 1498 N N . TYR A 1 199 ? 8.079 -2.593 -21.512 1.00 68.88 199 TYR A N 1
ATOM 1499 C CA . TYR A 1 199 ? 9.411 -2.167 -21.082 1.00 68.88 199 TYR A CA 1
ATOM 1500 C C . TYR A 1 199 ? 9.357 -1.179 -19.912 1.00 68.88 199 TYR A C 1
ATOM 1502 O O . TYR A 1 199 ? 10.068 -1.359 -18.920 1.00 68.88 199 TYR A O 1
ATOM 1510 N N . ALA A 1 200 ? 8.492 -0.166 -19.990 1.00 65.25 200 ALA A N 1
ATOM 1511 C CA . ALA A 1 200 ? 8.293 0.785 -18.902 1.00 65.25 200 ALA A CA 1
ATOM 1512 C C . ALA A 1 200 ? 7.769 0.099 -17.628 1.00 65.25 200 ALA A C 1
ATOM 1514 O O . ALA A 1 200 ? 8.244 0.405 -16.533 1.00 65.25 200 ALA A O 1
ATOM 1515 N N . ARG A 1 201 ? 6.855 -0.873 -17.762 1.00 65.25 201 ARG A N 1
ATOM 1516 C CA . ARG A 1 201 ? 6.323 -1.663 -16.636 1.00 65.25 201 ARG A CA 1
ATOM 1517 C C . ARG A 1 201 ? 7.405 -2.488 -15.946 1.00 65.25 201 ARG A C 1
ATOM 1519 O O . ARG A 1 201 ? 7.497 -2.465 -14.721 1.00 65.25 201 ARG A O 1
ATOM 1526 N N . GLU A 1 202 ? 8.251 -3.188 -16.698 1.00 75.62 202 GLU A N 1
ATOM 1527 C CA . GLU A 1 202 ? 9.331 -3.987 -16.103 1.00 75.62 202 GLU A CA 1
ATOM 1528 C C . GLU A 1 202 ? 10.403 -3.117 -15.429 1.00 75.62 202 GLU A C 1
ATOM 1530 O O . GLU A 1 202 ? 10.925 -3.483 -14.373 1.00 75.62 202 GLU A O 1
ATOM 1535 N N . LEU A 1 203 ? 10.684 -1.929 -15.976 1.00 79.31 203 LEU A N 1
ATOM 1536 C CA . LEU A 1 203 ? 11.550 -0.949 -15.317 1.00 79.31 203 LEU A CA 1
ATOM 1537 C C . LEU A 1 203 ? 10.937 -0.400 -14.023 1.00 79.31 203 LEU A C 1
ATOM 1539 O O . LEU A 1 203 ? 11.661 -0.258 -13.037 1.00 79.31 203 LEU A O 1
ATOM 1543 N N . GLN A 1 204 ? 9.632 -0.116 -14.017 1.00 75.44 204 GLN A N 1
ATOM 1544 C CA . GLN A 1 204 ? 8.915 0.359 -12.833 1.00 75.44 204 GLN A CA 1
ATOM 1545 C C . GLN A 1 204 ? 8.952 -0.680 -11.708 1.00 75.44 204 GLN A C 1
ATOM 1547 O O . GLN A 1 204 ? 9.365 -0.344 -10.604 1.00 75.44 204 GLN A O 1
ATOM 1552 N N . LYS A 1 205 ? 8.650 -1.952 -12.004 1.00 76.25 205 LYS A N 1
ATOM 1553 C CA . LYS A 1 205 ? 8.754 -3.053 -11.028 1.00 76.25 205 LYS A CA 1
ATOM 1554 C C . LYS A 1 205 ? 10.141 -3.126 -10.397 1.00 76.25 205 LYS A C 1
ATOM 1556 O O . LYS A 1 205 ? 10.275 -3.176 -9.180 1.00 76.25 205 LYS A O 1
ATOM 1561 N N . GLY A 1 206 ? 11.185 -3.098 -11.229 1.00 84.56 206 GLY A N 1
ATOM 1562 C CA . GLY A 1 206 ? 12.561 -3.132 -10.739 1.00 84.56 206 GLY A CA 1
ATOM 1563 C C . GLY A 1 206 ? 12.902 -1.920 -9.873 1.00 84.56 206 GLY A C 1
ATOM 1564 O O . GLY A 1 206 ? 13.578 -2.061 -8.855 1.00 84.56 206 GLY A O 1
ATOM 1565 N N . TYR A 1 207 ? 12.432 -0.732 -10.258 1.00 84.75 207 TYR A N 1
ATOM 1566 C CA . TYR A 1 207 ? 12.612 0.492 -9.483 1.00 84.75 207 TYR A CA 1
ATOM 1567 C C . TYR A 1 207 ? 11.921 0.423 -8.120 1.00 84.75 207 TYR A C 1
ATOM 1569 O O . TYR A 1 207 ? 12.556 0.737 -7.112 1.00 84.75 207 TYR A O 1
ATOM 1577 N N . ASP A 1 208 ? 10.682 -0.062 -8.080 1.00 78.25 208 ASP A N 1
ATOM 1578 C CA . ASP A 1 208 ? 9.935 -0.266 -6.846 1.00 78.25 208 ASP A CA 1
ATOM 1579 C C . ASP A 1 208 ? 10.695 -1.231 -5.928 1.00 78.25 208 ASP A C 1
ATOM 1581 O O . ASP A 1 208 ? 11.122 -0.817 -4.854 1.00 78.25 208 ASP A O 1
ATOM 1585 N N . THR A 1 209 ? 11.014 -2.455 -6.364 1.00 81.31 209 THR A N 1
ATOM 1586 C CA . THR A 1 209 ? 11.749 -3.432 -5.532 1.00 81.31 209 THR A CA 1
ATOM 1587 C C . THR A 1 209 ? 13.093 -2.889 -5.015 1.00 81.31 209 THR A C 1
ATOM 1589 O O . THR A 1 209 ? 13.486 -3.164 -3.879 1.00 81.31 209 THR A O 1
ATOM 1592 N N . MET A 1 210 ? 13.800 -2.063 -5.799 1.00 88.75 210 MET A N 1
ATOM 1593 C CA . MET A 1 210 ? 15.032 -1.406 -5.336 1.00 88.75 210 MET A CA 1
ATOM 1594 C C . MET A 1 210 ? 14.789 -0.388 -4.219 1.00 88.75 210 MET A C 1
ATOM 1596 O O . MET A 1 210 ? 15.619 -0.257 -3.317 1.00 88.75 210 MET A O 1
ATOM 1600 N N . LEU A 1 211 ? 13.671 0.334 -4.261 1.00 83.50 211 LEU A N 1
ATOM 1601 C CA . LEU A 1 211 ? 13.268 1.238 -3.192 1.00 83.50 211 LEU A CA 1
ATOM 1602 C C . LEU A 1 211 ? 12.858 0.471 -1.916 1.00 83.50 211 LEU A C 1
ATOM 1604 O O . LEU A 1 211 ? 13.132 0.980 -0.827 1.00 83.50 211 LEU A O 1
ATOM 1608 N N . GLU A 1 212 ? 12.343 -0.766 -2.025 1.00 75.25 212 GLU A N 1
ATOM 1609 C CA . GLU A 1 212 ? 12.064 -1.631 -0.856 1.00 75.25 212 GLU A CA 1
ATOM 1610 C C . GLU A 1 212 ? 13.350 -1.954 -0.131 1.00 75.25 212 GLU A C 1
ATOM 1612 O O . GLU A 1 212 ? 13.520 -1.692 1.059 1.00 75.25 212 GLU A O 1
ATOM 1617 N N . LEU A 1 213 ? 14.273 -2.525 -0.903 1.00 86.06 213 LEU A N 1
ATOM 1618 C CA . LEU A 1 213 ? 15.527 -3.036 -0.404 1.00 86.06 213 LEU A CA 1
ATOM 1619 C C . LEU A 1 213 ? 16.334 -1.892 0.209 1.00 86.06 213 LEU A C 1
ATOM 1621 O O . LEU A 1 213 ? 16.961 -2.048 1.253 1.00 86.06 213 LEU A O 1
ATOM 1625 N N . ARG A 1 214 ? 16.239 -0.700 -0.391 1.00 86.38 214 ARG A N 1
ATOM 1626 C CA . ARG A 1 214 ? 16.816 0.524 0.151 1.00 86.38 214 ARG A CA 1
ATOM 1627 C C . ARG A 1 214 ? 16.226 0.872 1.516 1.00 86.38 214 ARG A C 1
ATOM 1629 O O . ARG A 1 214 ? 16.990 1.205 2.418 1.00 86.38 214 ARG A O 1
ATOM 1636 N N . ALA A 1 215 ? 14.904 0.841 1.670 1.00 77.44 215 ALA A N 1
ATOM 1637 C CA . ALA A 1 215 ? 14.251 1.151 2.939 1.00 77.44 215 ALA A CA 1
ATOM 1638 C C . ALA A 1 215 ? 14.650 0.150 4.035 1.00 77.44 215 ALA A C 1
ATOM 1640 O O . ALA A 1 215 ? 15.022 0.573 5.131 1.00 77.44 215 ALA A O 1
ATOM 1641 N N . GLN A 1 216 ? 14.670 -1.149 3.716 1.00 77.94 216 GLN A N 1
ATOM 1642 C CA . GLN A 1 216 ? 15.108 -2.191 4.649 1.00 77.94 216 GLN A CA 1
ATOM 1643 C C . GLN A 1 216 ? 16.577 -2.010 5.065 1.00 77.94 216 GLN A C 1
ATOM 1645 O O . GLN A 1 216 ? 16.880 -2.034 6.253 1.00 77.94 216 GLN A O 1
ATOM 1650 N N . MET A 1 217 ? 17.484 -1.724 4.124 1.00 86.94 217 MET A N 1
ATOM 1651 C CA . MET A 1 217 ? 18.901 -1.470 4.434 1.00 86.94 217 MET A CA 1
ATOM 1652 C C . MET A 1 217 ? 19.119 -0.210 5.276 1.00 86.94 217 MET A C 1
ATOM 1654 O O . MET A 1 217 ? 20.038 -0.160 6.089 1.00 86.94 217 MET A O 1
ATOM 1658 N N . ILE A 1 218 ? 18.307 0.833 5.079 1.00 83.69 218 ILE A N 1
ATOM 1659 C CA . 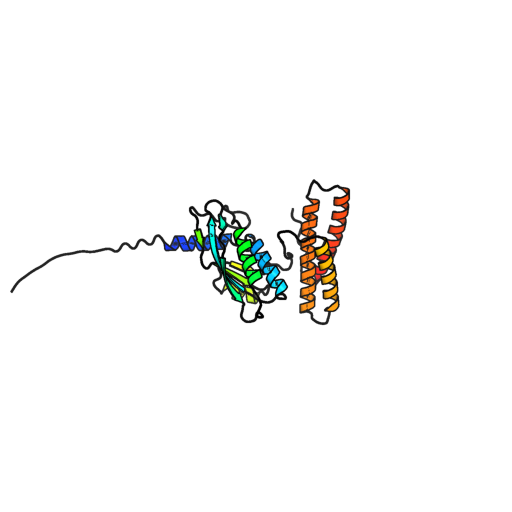ILE A 1 218 ? 18.363 2.036 5.920 1.00 83.69 218 ILE A CA 1
ATOM 1660 C C . ILE A 1 218 ? 17.918 1.700 7.348 1.00 83.69 218 ILE A C 1
ATOM 1662 O O . ILE A 1 218 ? 18.576 2.138 8.290 1.00 83.69 218 ILE A O 1
ATOM 1666 N N . ALA A 1 219 ? 16.853 0.908 7.508 1.00 77.94 219 ALA A N 1
ATOM 1667 C CA . ALA A 1 219 ? 16.394 0.445 8.816 1.00 77.94 219 ALA A CA 1
ATOM 1668 C C . ALA A 1 219 ? 17.443 -0.445 9.505 1.00 77.94 219 ALA A C 1
ATOM 1670 O O . ALA A 1 219 ? 17.755 -0.226 10.670 1.00 77.94 219 ALA A O 1
ATOM 1671 N N . GLU A 1 220 ? 18.059 -1.368 8.762 1.00 83.31 220 GLU A N 1
ATOM 1672 C CA . GLU A 1 220 ? 19.165 -2.208 9.232 1.00 83.31 220 GLU A CA 1
ATOM 1673 C C . GLU A 1 220 ? 20.340 -1.346 9.733 1.00 83.31 220 GLU A C 1
ATOM 1675 O O . GLU A 1 220 ? 20.853 -1.537 10.829 1.00 83.31 220 GLU A O 1
ATOM 1680 N N . LEU A 1 221 ? 20.740 -0.318 8.980 1.00 85.06 221 LEU A N 1
ATOM 1681 C CA . LEU A 1 221 ? 21.820 0.585 9.396 1.00 85.06 221 LEU A CA 1
ATOM 1682 C C . LEU A 1 221 ? 21.486 1.443 10.623 1.00 85.06 221 LEU A C 1
ATOM 1684 O O . LEU A 1 221 ? 22.416 1.914 11.287 1.00 85.06 221 LEU A O 1
ATOM 1688 N N . ALA A 1 222 ? 20.201 1.675 10.894 1.00 81.19 222 ALA A N 1
ATOM 1689 C CA . ALA A 1 222 ? 19.733 2.392 12.074 1.00 81.19 222 ALA A CA 1
ATOM 1690 C C . ALA A 1 222 ? 19.676 1.500 13.326 1.00 81.19 222 ALA A C 1
ATOM 1692 O O . ALA A 1 222 ? 19.617 2.034 14.434 1.00 81.19 222 ALA A O 1
ATOM 1693 N N . ASP A 1 223 ? 19.730 0.173 13.171 1.00 82.25 223 ASP A N 1
ATOM 1694 C CA . ASP A 1 223 ? 19.715 -0.765 14.289 1.00 82.25 223 ASP A CA 1
ATOM 1695 C C . ASP A 1 223 ? 21.059 -0.728 15.055 1.00 82.25 223 ASP A C 1
ATOM 1697 O O . ASP A 1 223 ? 22.123 -1.053 14.500 1.00 82.25 223 ASP A O 1
ATOM 1701 N N . PRO A 1 224 ? 21.056 -0.332 16.346 1.00 82.44 224 PRO A N 1
ATOM 1702 C CA . PRO A 1 224 ? 22.267 -0.304 17.158 1.00 82.44 224 PRO A CA 1
ATOM 1703 C C . PRO A 1 224 ? 22.856 -1.700 17.407 1.00 82.44 224 PRO A C 1
ATOM 1705 O O . PRO A 1 224 ? 24.047 -1.791 17.702 1.00 82.44 224 PRO A O 1
ATOM 1708 N N . ALA A 1 225 ? 22.067 -2.771 17.271 1.00 87.62 225 ALA A N 1
ATOM 1709 C CA . ALA A 1 225 ? 22.490 -4.146 17.524 1.00 87.62 225 ALA A CA 1
ATOM 1710 C C . ALA A 1 225 ? 23.406 -4.721 16.430 1.00 87.62 225 ALA A C 1
ATOM 1712 O O . ALA A 1 225 ? 24.028 -5.767 16.630 1.00 87.62 225 ALA A O 1
ATOM 1713 N N . ILE A 1 226 ? 23.523 -4.058 15.275 1.00 81.88 226 ILE A N 1
ATOM 1714 C CA . ILE A 1 226 ? 24.288 -4.596 14.149 1.00 81.88 226 ILE A CA 1
ATOM 1715 C C . ILE A 1 226 ? 25.791 -4.318 14.299 1.00 81.88 226 ILE A C 1
ATOM 1717 O O . ILE A 1 226 ? 26.191 -3.168 14.503 1.00 81.88 226 ILE A O 1
ATOM 1721 N N . PRO A 1 227 ? 26.661 -5.338 14.132 1.00 89.12 227 PRO A N 1
ATOM 1722 C CA . PRO A 1 227 ? 28.110 -5.154 14.174 1.00 89.12 227 PRO A CA 1
ATOM 1723 C C . PRO A 1 227 ? 28.618 -4.147 13.132 1.00 89.12 227 PRO A C 1
ATOM 1725 O O . PRO A 1 227 ? 28.182 -4.150 11.981 1.00 89.12 227 PRO A O 1
ATOM 1728 N N . GLU A 1 228 ? 29.627 -3.344 13.483 1.00 83.00 228 GLU A N 1
ATOM 1729 C CA . GLU A 1 228 ? 30.196 -2.323 12.580 1.00 83.00 228 GLU A CA 1
ATOM 1730 C C . GLU A 1 228 ? 30.730 -2.897 11.256 1.00 83.00 228 GLU A C 1
ATOM 1732 O O . GLU A 1 228 ? 30.616 -2.266 10.202 1.00 83.00 228 GLU A O 1
ATOM 1737 N N . ALA A 1 229 ? 31.259 -4.125 11.277 1.00 81.88 229 ALA A N 1
ATOM 1738 C CA . ALA A 1 229 ? 31.678 -4.830 10.066 1.00 81.88 229 ALA A CA 1
ATOM 1739 C C . ALA A 1 229 ? 30.501 -5.065 9.098 1.00 81.88 229 ALA A C 1
ATOM 1741 O O . ALA A 1 229 ? 30.638 -4.852 7.890 1.00 81.88 229 A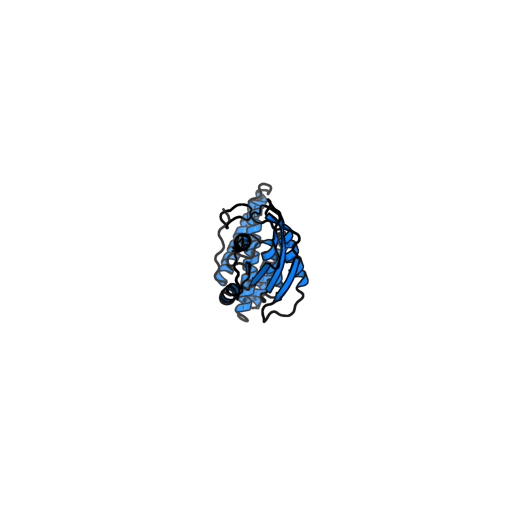LA A O 1
ATOM 1742 N N . ASN A 1 230 ? 29.329 -5.422 9.633 1.00 84.69 230 ASN A N 1
ATOM 1743 C CA . ASN A 1 230 ? 28.109 -5.607 8.853 1.00 84.69 230 ASN A CA 1
ATOM 1744 C C . ASN A 1 230 ? 27.582 -4.256 8.365 1.00 84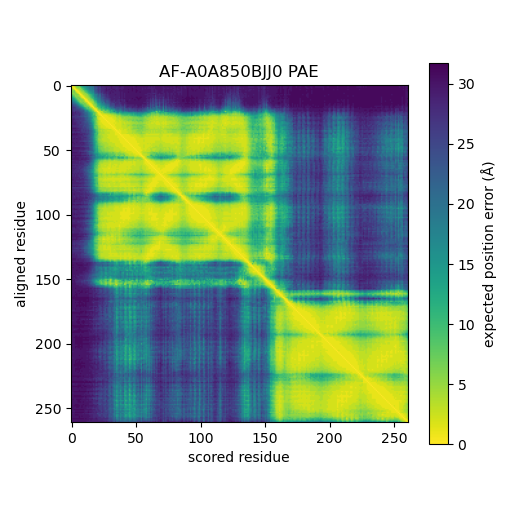.69 230 ASN A C 1
ATOM 1746 O O . ASN A 1 230 ? 27.315 -4.117 7.176 1.00 84.69 230 ASN A O 1
ATOM 1750 N N . LYS A 1 231 ? 27.585 -3.213 9.209 1.00 87.94 231 LYS A N 1
ATOM 1751 C CA . LYS A 1 231 ? 27.207 -1.852 8.784 1.00 87.94 231 LYS A CA 1
ATOM 1752 C C . LYS A 1 231 ? 28.062 -1.340 7.626 1.00 87.94 231 LYS A C 1
ATOM 1754 O O . LYS A 1 231 ? 27.540 -0.703 6.712 1.00 87.94 231 LYS A O 1
ATOM 1759 N N . LYS A 1 232 ? 29.374 -1.609 7.626 1.00 89.75 232 LYS A N 1
ATOM 1760 C CA . LYS A 1 232 ? 30.259 -1.235 6.510 1.00 89.75 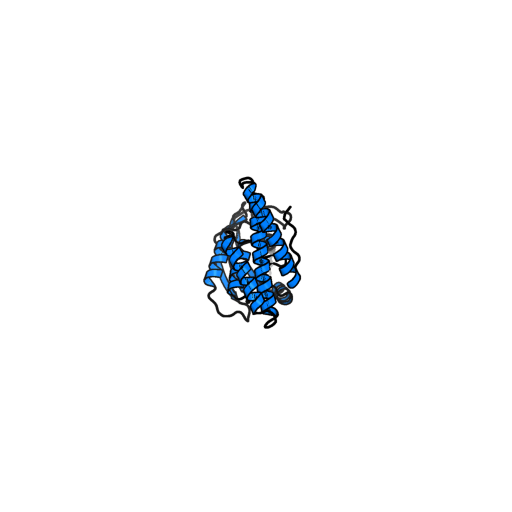232 LYS A CA 1
ATOM 1761 C C . LYS A 1 232 ? 29.835 -1.921 5.209 1.00 89.75 232 LYS A C 1
ATOM 1763 O O . LYS A 1 232 ? 29.747 -1.252 4.179 1.00 89.75 232 LYS A O 1
ATOM 1768 N N . ARG A 1 233 ? 29.543 -3.224 5.259 1.00 88.31 233 ARG A N 1
ATOM 1769 C CA . ARG A 1 233 ? 29.061 -3.991 4.103 1.00 88.31 233 ARG A CA 1
ATOM 1770 C C . ARG A 1 233 ? 27.699 -3.480 3.626 1.00 88.31 233 ARG A C 1
ATOM 1772 O O . ARG A 1 233 ? 27.559 -3.171 2.446 1.00 88.31 233 ARG A O 1
ATOM 1779 N N . THR A 1 234 ? 26.739 -3.298 4.530 1.00 89.06 234 THR A N 1
ATOM 1780 C CA . THR A 1 234 ? 25.391 -2.799 4.214 1.00 89.06 234 THR A CA 1
ATOM 1781 C C . THR A 1 234 ? 25.446 -1.397 3.593 1.00 89.06 234 THR A C 1
ATOM 1783 O O . THR A 1 234 ? 24.770 -1.146 2.601 1.00 89.06 234 THR A O 1
ATOM 1786 N N . LYS A 1 235 ? 26.342 -0.504 4.050 1.00 92.31 235 LYS A N 1
ATOM 1787 C CA . LYS A 1 235 ? 26.578 0.813 3.416 1.00 92.31 235 LYS A CA 1
ATOM 1788 C C . LYS A 1 235 ? 27.071 0.710 1.967 1.00 92.31 235 LYS A C 1
ATOM 1790 O O . LYS A 1 235 ? 26.618 1.480 1.123 1.00 92.31 235 LYS A O 1
ATOM 1795 N N . GLN A 1 236 ? 27.999 -0.204 1.676 1.00 91.75 236 GLN A N 1
ATOM 1796 C CA . GLN A 1 236 ? 28.522 -0.400 0.316 1.00 91.75 236 GLN A CA 1
ATOM 1797 C C . GLN A 1 236 ? 27.439 -0.927 -0.628 1.00 91.75 236 GLN A C 1
ATOM 1799 O O . GLN A 1 236 ? 27.274 -0.420 -1.737 1.00 91.75 236 GLN A O 1
ATOM 1804 N N . VAL A 1 237 ? 26.674 -1.912 -0.161 1.00 91.62 237 VAL A N 1
ATOM 1805 C CA . VAL A 1 237 ? 25.565 -2.490 -0.922 1.00 91.62 237 VAL A CA 1
ATOM 1806 C C . VAL A 1 237 ? 24.475 -1.444 -1.169 1.00 91.62 237 VAL A C 1
ATOM 1808 O O . VAL A 1 237 ? 24.046 -1.270 -2.309 1.00 91.62 237 VAL A O 1
ATOM 1811 N N . LEU A 1 238 ? 24.100 -0.679 -0.140 1.00 92.69 238 LEU A N 1
ATOM 1812 C CA . LEU A 1 238 ? 23.140 0.418 -0.243 1.00 92.69 238 LEU A CA 1
ATOM 1813 C C . LEU A 1 238 ? 23.570 1.460 -1.286 1.00 92.69 238 LEU A C 1
ATOM 1815 O O . LEU A 1 238 ? 22.741 1.917 -2.066 1.00 92.69 238 LEU A O 1
ATOM 1819 N N . ALA A 1 239 ? 24.857 1.816 -1.348 1.00 94.12 239 ALA A N 1
ATOM 1820 C CA . ALA A 1 239 ? 25.356 2.771 -2.338 1.00 94.12 239 ALA A CA 1
ATOM 1821 C C . ALA A 1 239 ? 25.184 2.262 -3.784 1.00 94.12 239 ALA A C 1
ATOM 1823 O O . ALA A 1 239 ? 24.703 3.005 -4.643 1.00 94.12 239 ALA A O 1
ATOM 1824 N N . SER A 1 240 ? 25.516 0.991 -4.040 1.00 93.50 240 SER A N 1
ATOM 1825 C CA . SER A 1 240 ? 25.341 0.358 -5.358 1.00 93.50 240 SER A CA 1
ATOM 1826 C C . SER A 1 240 ? 23.863 0.214 -5.745 1.00 93.50 240 SER A C 1
ATOM 1828 O O . SER A 1 240 ? 23.475 0.437 -6.898 1.00 93.50 240 SER A O 1
ATOM 1830 N N . LEU A 1 241 ? 23.014 -0.104 -4.766 1.00 93.94 241 LEU A N 1
ATOM 1831 C CA . LEU A 1 241 ? 21.569 -0.163 -4.940 1.00 93.94 241 LEU A CA 1
ATOM 1832 C C . LEU A 1 241 ? 20.986 1.209 -5.294 1.00 93.94 241 LEU A C 1
ATOM 1834 O O . LEU A 1 241 ? 20.215 1.319 -6.242 1.00 93.94 241 LEU A O 1
ATOM 1838 N N . GLU A 1 242 ? 21.377 2.265 -4.578 1.00 93.94 242 GLU A N 1
ATOM 1839 C CA . GLU A 1 242 ? 20.923 3.633 -4.848 1.00 93.94 242 GLU A CA 1
ATOM 1840 C C . GLU A 1 242 ? 21.358 4.127 -6.232 1.00 93.94 242 GLU A C 1
ATOM 1842 O O . GLU A 1 242 ? 20.608 4.842 -6.895 1.00 93.94 242 GLU A O 1
ATOM 1847 N N . GLU A 1 243 ? 22.544 3.740 -6.703 1.00 94.31 243 GLU A N 1
ATOM 1848 C CA . GLU A 1 243 ? 22.979 4.020 -8.072 1.00 94.31 243 GLU A CA 1
ATOM 1849 C C . GLU A 1 243 ? 22.124 3.278 -9.107 1.00 94.31 243 GLU A C 1
ATOM 1851 O O . GLU A 1 243 ? 21.641 3.885 -10.065 1.00 94.31 243 GLU A O 1
ATOM 1856 N N . SER A 1 244 ? 21.859 1.989 -8.881 1.00 92.00 244 SER A N 1
ATOM 1857 C CA . SER A 1 244 ? 20.961 1.205 -9.736 1.00 92.00 244 SER A CA 1
ATOM 1858 C C . SER A 1 244 ? 19.552 1.805 -9.782 1.00 92.00 244 SER A C 1
ATOM 1860 O O . SER A 1 244 ? 18.970 1.923 -10.862 1.00 92.00 244 SER A O 1
ATOM 1862 N N . ALA A 1 245 ? 19.031 2.242 -8.633 1.00 90.38 245 ALA A N 1
ATOM 1863 C CA . ALA A 1 245 ? 17.732 2.890 -8.519 1.00 90.38 245 ALA A CA 1
ATOM 1864 C C . ALA A 1 245 ? 17.709 4.236 -9.252 1.00 90.38 245 ALA A C 1
ATOM 1866 O O . ALA A 1 245 ? 16.769 4.493 -9.997 1.00 90.38 245 ALA A O 1
ATOM 1867 N N . ARG A 1 246 ? 18.754 5.070 -9.134 1.00 93.31 246 ARG A N 1
ATOM 1868 C CA . ARG A 1 246 ? 18.878 6.312 -9.924 1.00 93.31 246 ARG A CA 1
ATOM 1869 C C . ARG A 1 246 ? 18.851 6.032 -11.426 1.00 93.31 246 ARG A C 1
ATOM 1871 O O . ARG A 1 246 ? 18.125 6.702 -12.154 1.00 93.31 246 ARG A O 1
ATOM 1878 N N . ASN A 1 247 ? 19.592 5.024 -11.881 1.00 90.44 247 ASN A N 1
ATOM 1879 C CA . ASN A 1 247 ? 19.674 4.672 -13.298 1.00 90.44 247 ASN A CA 1
ATOM 1880 C C . ASN A 1 247 ? 18.355 4.120 -13.854 1.00 90.44 247 ASN A C 1
ATOM 1882 O O . ASN A 1 247 ? 17.985 4.438 -14.984 1.00 90.44 247 ASN A O 1
ATOM 1886 N N . ALA A 1 248 ? 17.645 3.284 -13.092 1.00 86.94 248 ALA A N 1
ATOM 1887 C CA . ALA A 1 248 ? 16.324 2.799 -13.489 1.00 86.94 248 ALA A CA 1
ATOM 1888 C C . ALA A 1 248 ? 15.283 3.921 -13.434 1.00 86.94 248 ALA A C 1
ATOM 1890 O O . ALA A 1 248 ? 14.576 4.127 -14.415 1.00 86.94 248 ALA A O 1
ATOM 1891 N N . GLY A 1 249 ? 15.269 4.693 -12.344 1.00 85.31 249 GLY A N 1
ATOM 1892 C CA . GLY A 1 249 ? 14.391 5.841 -12.147 1.00 85.31 249 GLY A CA 1
ATOM 1893 C C . GLY A 1 249 ? 14.502 6.846 -13.289 1.00 85.31 249 GLY A C 1
ATOM 1894 O O . GLY A 1 249 ? 13.493 7.207 -13.884 1.00 85.31 249 GLY A O 1
ATOM 1895 N N . ALA A 1 250 ? 15.718 7.217 -13.698 1.00 88.44 250 ALA A N 1
ATOM 1896 C CA . ALA A 1 250 ? 15.930 8.139 -14.814 1.00 88.44 250 ALA A CA 1
ATOM 1897 C C . ALA A 1 250 ? 15.259 7.670 -16.121 1.00 88.44 250 ALA A C 1
ATOM 1899 O O . ALA A 1 250 ? 14.717 8.489 -16.861 1.00 88.44 250 ALA A O 1
ATOM 1900 N N . LYS A 1 251 ? 15.229 6.356 -16.385 1.00 84.88 251 LYS A N 1
ATOM 1901 C CA . LYS A 1 251 ? 14.595 5.778 -17.586 1.00 84.88 251 LYS A CA 1
ATOM 1902 C C . LYS A 1 251 ? 13.066 5.823 -17.552 1.00 84.88 251 LYS A C 1
ATOM 1904 O O . LYS A 1 251 ? 12.452 5.754 -18.610 1.00 84.88 251 LYS A O 1
ATOM 1909 N N . ILE A 1 252 ? 12.468 5.943 -16.368 1.00 78.12 252 ILE A N 1
ATOM 1910 C CA . ILE A 1 252 ? 11.014 6.041 -16.157 1.00 78.12 252 ILE A CA 1
ATOM 1911 C C . ILE A 1 252 ? 10.581 7.445 -15.700 1.00 78.12 252 ILE A C 1
ATOM 1913 O O . ILE A 1 252 ? 9.433 7.651 -15.312 1.00 78.12 252 ILE A O 1
ATOM 1917 N N . GLY A 1 253 ? 11.485 8.430 -15.750 1.00 80.12 253 GLY A N 1
ATOM 1918 C CA . GLY A 1 253 ? 11.205 9.807 -15.336 1.00 80.12 253 GLY A CA 1
ATOM 1919 C C . GLY A 1 253 ? 11.032 9.976 -13.823 1.00 80.12 253 GLY A C 1
ATOM 1920 O O . GLY A 1 253 ? 10.205 10.777 -13.399 1.00 80.12 253 GLY A O 1
ATOM 1921 N N . CYS A 1 254 ? 11.786 9.217 -13.027 1.00 80.50 254 CYS A N 1
ATOM 1922 C CA . CYS A 1 254 ? 11.762 9.230 -11.570 1.00 80.50 254 CYS A CA 1
ATOM 1923 C C . CYS A 1 254 ? 13.114 9.566 -10.944 1.00 80.50 254 CYS A C 1
ATOM 1925 O O . CYS A 1 254 ? 14.149 8.994 -11.289 1.00 80.50 254 CYS A O 1
ATOM 1927 N N . ALA A 1 255 ? 13.091 10.469 -9.964 1.00 84.06 255 ALA A N 1
ATOM 1928 C CA . ALA A 1 255 ? 14.235 10.758 -9.109 1.00 84.06 255 ALA A CA 1
ATOM 1929 C C . ALA A 1 255 ? 14.220 9.840 -7.881 1.00 84.06 255 ALA A C 1
ATOM 1931 O O . ALA A 1 255 ? 13.164 9.563 -7.326 1.00 84.06 255 ALA A O 1
ATOM 1932 N N . LEU A 1 256 ? 15.395 9.386 -7.436 1.00 82.25 256 LEU A N 1
ATOM 1933 C CA . LEU A 1 256 ? 15.530 8.631 -6.188 1.00 82.25 256 LEU A CA 1
ATOM 1934 C C . LEU A 1 256 ? 15.055 9.491 -4.996 1.00 82.25 256 LEU A C 1
ATOM 1936 O O . LEU A 1 256 ? 15.616 10.574 -4.798 1.00 82.25 256 LEU A O 1
ATOM 1940 N N . PRO A 1 257 ? 14.098 9.024 -4.171 1.00 75.69 257 PRO A N 1
ATOM 1941 C CA . PRO A 1 257 ? 13.653 9.769 -3.001 1.00 75.69 257 PRO A CA 1
ATOM 1942 C C . PRO A 1 257 ? 14.793 10.042 -2.006 1.00 75.69 257 PRO A C 1
ATOM 1944 O O . PRO A 1 257 ? 15.675 9.190 -1.811 1.00 75.69 257 PRO A O 1
ATOM 1947 N N . PRO A 1 258 ? 14.785 11.201 -1.321 1.00 75.06 258 PRO A N 1
ATOM 1948 C CA . PRO A 1 258 ? 15.761 11.488 -0.275 1.00 75.06 258 PRO A CA 1
ATOM 1949 C C . PRO A 1 258 ? 15.712 10.415 0.822 1.00 75.06 258 PRO A C 1
ATOM 1951 O O . PRO A 1 258 ? 14.703 9.731 1.010 1.00 75.06 258 PRO A O 1
ATOM 1954 N N . ARG A 1 259 ? 16.827 10.213 1.532 1.00 70.38 259 ARG A N 1
ATOM 1955 C CA . ARG A 1 259 ? 16.821 9.328 2.707 1.00 70.38 259 ARG A CA 1
ATOM 1956 C C . ARG A 1 259 ? 15.902 9.937 3.780 1.00 70.38 259 ARG A C 1
ATOM 1958 O O . ARG A 1 259 ? 15.898 11.166 3.911 1.00 70.38 259 ARG A O 1
ATOM 1965 N N . PRO A 1 260 ? 15.143 9.121 4.532 1.00 57.47 260 PRO A N 1
ATOM 1966 C CA . PRO A 1 260 ? 14.471 9.607 5.731 1.00 57.47 260 PRO A CA 1
ATOM 1967 C C . PRO A 1 260 ? 15.529 10.209 6.666 1.00 57.47 260 PRO A C 1
ATOM 1969 O O . PRO A 1 260 ? 16.614 9.641 6.801 1.00 57.47 260 PRO A O 1
ATOM 1972 N N . ARG A 1 261 ? 15.241 11.394 7.210 1.00 43.69 261 ARG A N 1
ATOM 1973 C CA . ARG A 1 261 ? 16.092 12.046 8.212 1.00 43.69 261 ARG A CA 1
ATOM 1974 C C . ARG A 1 261 ? 15.950 11.366 9.561 1.00 43.69 261 ARG A C 1
ATOM 1976 O O . ARG A 1 261 ? 14.806 10.961 9.865 1.00 43.69 261 ARG A O 1
#

pLDDT: mean 73.8, std 17.77, range [33.62, 97.5]

Nearest PDB structures (foldseek):
  9had-assembly1_A  TM=6.789E-01  e=3.957E-01  Dermatophagoides farinae
  2rld-assembly1_E  TM=7.819E-01  e=7.013E-01  Bacteroides thetaiotaomicron VPI-5482
  9had-assembly2_B  TM=6.827E-01  e=1.965E+00  Dermatophagoides farinae
  3mq1-assembly1_A  TM=6.843E-01  e=1.655E+00  Dermatophagoides pteronyssinus

Sequence (261 aa):
MSRALALSAVASLAVLSIGCASQQTIARDLVNAARPSRLPLVVACWEKEFEAAGFQGEHTAAVSFEIESGTSKIRAAKVSSIEPSRDAPERDLAPFKACIEDALNQTSLPTAADKNGPGFTTSSDLAVRNYRLQFTDPLADERKRASARQAHVLLGPRADRCQGLFAYDPPRDLSTLYNEIAASKSRAFQVKGQDPDLYARELQKGYDTMLELRAQMIAELADPAIPEANKKRTKQVLASLEESARNAGAKIGCALPPRPR

Secondary structure (DSSP, 8-state):
------------------SHHHHHHHHHHHHHHS-GGG-HHHHHHHHHHHHHTTS---EEEEEEEEE-TTT-BEEEEEEEEEEE-TTPPP---HHHHHHHHHHHHT-B--SS-BTTB-----SS-EEEEEEEEEE--S-HHHHHHHTTS--SEEEPSPS-TTS-----SSPPPHHHHHHHHHHHHHHHHHHTTT-HHHHHHHHHHHHHHHHHHHHHHHHHHH-TTS-HHHHHHHHHHHHHHHHHHHHHHHHTT-PPPPPP-